Protein AF-A0A8B9A671-F1 (afdb_monomer_lite)

Foldseek 3Di:
DPDPVVVVVVVPPDPPPPPPPVPVDPDDFPWDQDPVRDTDGPDDDDDDDDPVVVVVVVVVVVVVVCVPCHPVNVLVVLVVVLVVLVDVLVDDPVVVLVVVLVVLVVVLVVLVVVLVVDDDPVNVVSVVVNVVSVVVNVVSVVVSVVVVVVSVVSVVVSVVSVVVSVVVVVVVVVVVVVVVVVVVVVVVVVVVVVVVVVVVVVVCVPPPVVVVVVVVVVVVVVVVVVCVVVVVVVVVVVVVVVVVVVVVVVVVVVVVVVVVVVVVVVVVVLLVQLQQWDWDWDQDAQIKIFIGGPDPPHDDLVPDAWWWWFADPPDRDTHTDPDDGGMDHDNDGGDTDTPRHPPDDDDDD

pLDDT: mean 75.26, std 18.98, range [24.91, 98.0]

InterPro domains:
  IPR032009 Stomatal closure-related actin-binding protein, coiled-coil domain [PF16712] (99-263)
  IPR032012 Stomatal closure-related actin-binding protein, actin-binding domain [PF16711] (51-93)
  IPR032015 Stomatal closure-related actin-binding protein, Ig domain [PF16709] (277-324)
  IPR039640 Stomatal closure-related actin-binding protein [PTHR31172] (2-323)

Radius of gyration: 73.91 Å; chains: 1; bounding box: 153×54×189 Å

Sequence (349 aa):
MTLDYREKMRNEAVRFVTYNVNFASRKFSNYKIRADSIIVEPNKGPEAPSLKEIVAKETTELLERQQRLSVRDLAKKFEKGLNTATKLSNEAKWREVTDRHVLLKKLKVVLESLKGRMVGQNKDEFEEAISMVETLAVQLAQREGELLQEKSEVKKLAIFLKKASEDAKKVVEEERACARVKIESARAAAQRVVQAFHEHEMKTRSTEKQKDFEQLMREVQEARRIKMLHQPSRVMHMEHELQALRIQYAEKSMSSVQLRKELARNKRLEENMNQLYELEGLESLGSSLHIIPREDTAPDISTCAIQWYRIQSEGNKKELIPGIYLTFVPFSLLYVNSSSCKTNRNLTI

Secondary structure (DSSP, 8-state):
--SSHHHHHHHSS----------S-SS---PEEPTT--EE---PPSPPPPHHHHHHHHHHHHHHHHHSS-HHHHHHHHHHHHHHHHHHHHSTHHHHHHHHHHHHHHHHHHHHHHHTT--THHHHHHHHHHHHHHHHHHHHHHHHHHHHHHHHHHHHHHHHHHHHHHHHHHHHHHHHHHHHHHHHHHHHHHHHHHHHHHHHHHHHHSTHHHHHHHHHHHHHHHHHHHHHHHHHHHHHHHHHHHHHHHHHHHHHHHHHHHHHHHHHHHHHHHHHHTTSEEEES--STT--EEEEESSTTSPPGGGS----EEEETTEEEEEE-TT--SEE--SS------TT---------

Structure (mmCIF, N/CA/C/O backbone):
data_AF-A0A8B9A671-F1
#
_entry.id   AF-A0A8B9A671-F1
#
loop_
_atom_site.group_PDB
_atom_site.id
_atom_site.type_symbol
_atom_site.label_atom_id
_atom_site.label_alt_id
_atom_site.label_comp_id
_atom_site.label_asym_id
_atom_site.label_entity_id
_atom_site.label_seq_id
_atom_site.pdbx_PDB_ins_code
_atom_site.Cartn_x
_atom_site.Cartn_y
_atom_site.Cartn_z
_atom_site.occupancy
_atom_site.B_iso_or_equiv
_atom_site.auth_seq_id
_atom_site.auth_comp_id
_atom_site.auth_asym_id
_atom_site.auth_atom_id
_atom_site.pdbx_PDB_model_num
ATOM 1 N N . MET A 1 1 ? 48.051 6.200 1.594 1.00 45.28 1 MET A N 1
ATOM 2 C CA . MET A 1 1 ? 46.644 5.978 2.003 1.00 45.28 1 MET A CA 1
ATOM 3 C C . MET A 1 1 ? 45.794 5.796 0.750 1.00 45.28 1 MET A C 1
ATOM 5 O O . MET A 1 1 ? 45.108 6.712 0.330 1.00 45.28 1 MET A O 1
ATOM 9 N N . THR A 1 2 ? 45.917 4.651 0.081 1.00 48.22 2 THR A N 1
ATOM 10 C CA . THR A 1 2 ? 45.380 4.436 -1.282 1.00 48.22 2 THR A CA 1
ATOM 11 C C . THR A 1 2 ? 44.964 2.977 -1.492 1.00 48.22 2 THR A C 1
ATOM 13 O O . THR A 1 2 ? 45.137 2.416 -2.567 1.00 48.22 2 THR A O 1
ATOM 16 N N . LEU A 1 3 ? 44.421 2.343 -0.449 1.00 47.00 3 LEU A N 1
ATOM 17 C CA . LEU A 1 3 ? 43.884 0.977 -0.529 1.00 47.00 3 LEU A CA 1
ATOM 18 C C . LEU A 1 3 ? 42.428 0.848 -0.052 1.00 47.00 3 LEU A C 1
ATOM 20 O O . LEU A 1 3 ? 41.800 -0.155 -0.354 1.00 47.00 3 LEU A O 1
ATOM 24 N N . ASP A 1 4 ? 41.848 1.882 0.563 1.00 48.41 4 ASP A N 1
ATOM 25 C CA . ASP A 1 4 ? 40.519 1.783 1.192 1.00 48.41 4 ASP A CA 1
ATOM 26 C C . ASP A 1 4 ? 39.345 2.164 0.255 1.00 48.41 4 ASP A C 1
ATOM 28 O O . ASP A 1 4 ? 38.185 1.836 0.487 1.00 48.41 4 ASP A O 1
ATOM 32 N N . TYR A 1 5 ? 39.620 2.815 -0.884 1.00 47.69 5 TYR A N 1
ATOM 33 C CA . TYR A 1 5 ? 38.554 3.231 -1.814 1.00 47.69 5 TYR A CA 1
ATOM 34 C C . TYR A 1 5 ? 38.119 2.116 -2.783 1.00 47.69 5 TYR A C 1
ATOM 36 O O . TYR A 1 5 ? 37.002 2.121 -3.302 1.00 47.69 5 TYR A O 1
ATOM 44 N N . ARG A 1 6 ? 38.991 1.127 -3.027 1.00 44.38 6 ARG A N 1
ATOM 45 C CA . ARG A 1 6 ? 38.709 0.007 -3.941 1.00 44.38 6 ARG A CA 1
ATOM 46 C C . ARG A 1 6 ? 37.839 -1.072 -3.284 1.00 44.38 6 ARG A C 1
ATOM 48 O O . ARG A 1 6 ? 37.101 -1.750 -3.993 1.00 44.38 6 ARG A O 1
ATOM 55 N N . GLU A 1 7 ? 37.888 -1.206 -1.960 1.00 47.16 7 GLU A N 1
ATOM 56 C CA . GLU A 1 7 ? 37.069 -2.172 -1.216 1.00 47.16 7 GLU A CA 1
ATOM 57 C C . GLU A 1 7 ? 35.634 -1.680 -0.994 1.00 47.16 7 GLU A C 1
ATOM 59 O O . GLU A 1 7 ? 34.692 -2.460 -1.138 1.00 47.16 7 GLU A O 1
ATOM 64 N N . LYS A 1 8 ? 35.434 -0.371 -0.790 1.00 46.59 8 LYS A N 1
ATOM 65 C CA . LYS A 1 8 ? 34.087 0.215 -0.677 1.00 46.59 8 LYS A CA 1
ATOM 66 C C . LYS A 1 8 ? 33.271 0.088 -1.969 1.00 46.59 8 LYS A C 1
ATOM 68 O O . LYS A 1 8 ? 32.119 -0.329 -1.927 1.00 46.59 8 LYS A O 1
ATOM 73 N N . MET A 1 9 ? 33.898 0.306 -3.128 1.00 45.59 9 MET A N 1
ATOM 74 C CA . MET A 1 9 ? 33.237 0.173 -4.439 1.00 45.59 9 MET A CA 1
ATOM 75 C C . MET A 1 9 ? 32.988 -1.283 -4.867 1.00 45.59 9 MET A C 1
ATOM 77 O O . MET A 1 9 ? 32.219 -1.523 -5.796 1.00 45.59 9 MET A O 1
ATOM 81 N N . ARG A 1 10 ? 33.614 -2.267 -4.204 1.00 43.03 10 ARG A N 1
ATOM 82 C CA . ARG A 1 10 ? 33.384 -3.694 -4.480 1.00 43.03 10 ARG A CA 1
ATOM 83 C C . ARG A 1 10 ? 32.200 -4.261 -3.681 1.00 43.03 10 ARG A C 1
ATOM 85 O O . ARG A 1 10 ? 31.602 -5.230 -4.132 1.00 43.03 10 ARG A O 1
ATOM 92 N N . ASN A 1 11 ? 31.821 -3.627 -2.567 1.00 42.69 11 ASN A N 1
ATOM 93 C CA . ASN A 1 11 ? 30.696 -4.058 -1.724 1.00 42.69 11 ASN A CA 1
ATOM 94 C C . ASN A 1 11 ? 29.376 -3.315 -2.002 1.00 42.69 11 ASN A C 1
ATOM 96 O O . ASN A 1 11 ? 28.317 -3.790 -1.600 1.00 42.69 11 ASN A O 1
ATOM 100 N N . GLU A 1 12 ? 29.417 -2.180 -2.706 1.00 43.34 12 GLU A N 1
ATOM 101 C CA . GLU A 1 12 ? 28.219 -1.412 -3.097 1.00 43.34 12 GLU A CA 1
ATOM 102 C C . GLU A 1 12 ? 27.728 -1.710 -4.523 1.00 43.34 12 GLU A C 1
ATOM 104 O O . GLU A 1 12 ? 26.631 -1.305 -4.911 1.00 43.34 12 GLU A O 1
ATOM 109 N N . ALA A 1 13 ? 28.494 -2.486 -5.293 1.00 47.25 13 ALA A N 1
ATOM 110 C CA . ALA A 1 13 ? 28.082 -2.976 -6.596 1.00 47.25 13 ALA A CA 1
ATOM 111 C C . ALA A 1 13 ? 27.512 -4.394 -6.468 1.00 47.25 13 ALA A C 1
ATOM 113 O O . ALA A 1 13 ? 28.200 -5.343 -6.105 1.00 47.25 13 ALA A O 1
ATOM 114 N N . VAL A 1 14 ? 26.253 -4.526 -6.876 1.00 45.44 14 VAL A N 1
ATOM 115 C CA . VAL A 1 14 ? 25.524 -5.780 -7.076 1.00 45.44 14 VAL A CA 1
ATOM 116 C C . VAL A 1 14 ? 24.980 -6.432 -5.798 1.00 45.44 14 VAL A C 1
ATOM 118 O O . VAL A 1 14 ? 25.274 -7.576 -5.457 1.00 45.44 14 VAL A O 1
ATOM 121 N N . ARG A 1 15 ? 23.972 -5.781 -5.196 1.00 36.75 15 ARG A N 1
ATOM 122 C CA . ARG A 1 15 ? 22.784 -6.563 -4.817 1.00 36.75 15 ARG A CA 1
ATOM 123 C C . ARG A 1 15 ? 22.279 -7.207 -6.104 1.00 36.75 15 ARG A C 1
ATOM 125 O O . ARG A 1 15 ? 21.560 -6.574 -6.875 1.00 36.75 15 ARG A O 1
ATOM 132 N N . PHE A 1 16 ? 22.691 -8.448 -6.354 1.00 41.09 16 PHE A N 1
ATOM 133 C CA . PHE A 1 16 ? 21.989 -9.325 -7.274 1.00 41.09 16 PHE A CA 1
ATOM 134 C C . PHE A 1 16 ? 20.589 -9.466 -6.688 1.00 41.09 16 PHE A C 1
ATOM 136 O O . PHE A 1 16 ? 20.340 -10.282 -5.804 1.00 41.09 16 PHE A O 1
ATOM 143 N N . VAL A 1 17 ? 19.682 -8.598 -7.132 1.00 33.59 17 VAL A N 1
ATOM 144 C CA . VAL A 1 17 ? 18.258 -8.858 -7.042 1.00 33.59 17 VAL A CA 1
ATOM 145 C C . VAL A 1 17 ? 18.085 -10.083 -7.916 1.00 33.59 17 VAL A C 1
ATOM 147 O O . VAL A 1 17 ? 18.026 -9.986 -9.141 1.00 33.59 17 VAL A O 1
ATOM 150 N N . THR A 1 18 ? 18.110 -11.255 -7.290 1.00 39.34 18 THR A N 1
ATOM 151 C CA . THR A 1 18 ? 17.618 -12.478 -7.893 1.00 39.34 18 THR A CA 1
ATOM 152 C C . THR A 1 18 ? 16.134 -12.244 -8.120 1.00 39.34 18 THR A C 1
ATOM 154 O O . THR A 1 18 ? 15.278 -12.580 -7.308 1.00 39.34 18 THR A O 1
AT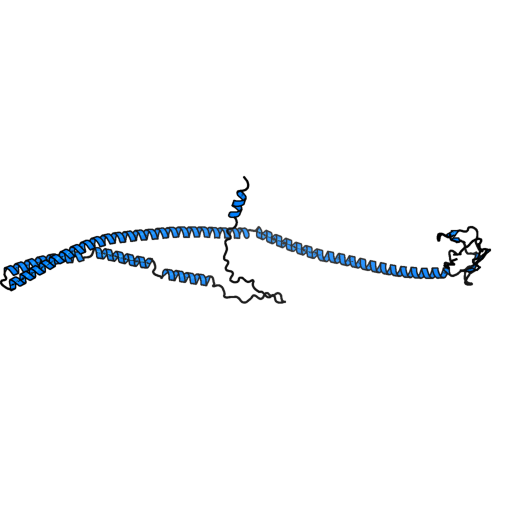OM 157 N N . TYR A 1 19 ? 15.819 -11.586 -9.236 1.00 43.94 19 TYR A N 1
ATOM 158 C CA . TYR A 1 19 ? 14.522 -11.711 -9.852 1.00 43.94 19 TYR A CA 1
ATOM 159 C C . TYR A 1 19 ? 14.361 -13.210 -10.074 1.00 43.94 19 TYR A C 1
ATOM 161 O O . TYR A 1 19 ? 14.956 -13.787 -10.983 1.00 43.94 19 TYR A O 1
ATOM 169 N N . ASN A 1 20 ? 13.601 -13.860 -9.196 1.00 40.22 20 ASN A N 1
ATOM 170 C CA . ASN A 1 20 ? 13.029 -15.162 -9.475 1.00 40.22 20 ASN A CA 1
ATOM 171 C C . ASN A 1 20 ? 12.003 -14.923 -10.588 1.00 40.22 20 ASN A C 1
ATOM 173 O O . ASN A 1 20 ? 10.799 -14.849 -10.358 1.00 40.22 20 ASN A O 1
ATOM 177 N N . VAL A 1 21 ? 12.500 -14.697 -11.807 1.00 45.72 21 VAL A N 1
ATOM 178 C CA . VAL A 1 21 ? 11.684 -14.725 -13.007 1.00 45.72 21 VAL A CA 1
ATOM 179 C C . VAL A 1 21 ? 11.330 -16.189 -13.162 1.00 45.72 21 VAL A C 1
ATOM 181 O O . VAL A 1 21 ? 12.151 -17.012 -13.570 1.00 45.72 21 VAL A O 1
ATOM 184 N N . ASN A 1 22 ? 10.125 -16.540 -12.730 1.00 47.06 22 ASN A N 1
ATOM 185 C CA . ASN A 1 22 ? 9.597 -17.869 -12.943 1.00 47.06 22 ASN A CA 1
ATOM 186 C C . ASN A 1 22 ? 9.249 -17.979 -14.432 1.00 47.06 22 ASN A C 1
ATOM 188 O O . ASN A 1 22 ? 8.114 -17.746 -14.841 1.00 47.06 22 ASN A O 1
ATOM 192 N N . PHE A 1 23 ? 10.253 -18.243 -15.269 1.00 47.22 23 PHE A N 1
ATOM 193 C CA . PHE A 1 23 ? 10.012 -18.619 -16.652 1.00 47.22 23 PHE A CA 1
ATOM 194 C C . PHE A 1 23 ? 9.188 -19.906 -16.622 1.00 47.22 23 PHE A C 1
ATOM 196 O O . PHE A 1 23 ? 9.647 -20.920 -16.095 1.00 47.22 23 PHE A O 1
ATOM 203 N N . ALA A 1 24 ? 7.985 -19.875 -17.199 1.00 57.47 24 ALA A N 1
ATOM 204 C CA . ALA A 1 24 ? 7.106 -21.044 -17.285 1.00 57.47 24 ALA A CA 1
ATOM 205 C C . ALA A 1 24 ? 7.778 -22.250 -17.982 1.00 57.47 24 ALA A C 1
ATOM 207 O O . ALA A 1 24 ? 7.327 -23.383 -17.849 1.00 57.47 24 ALA A O 1
ATOM 208 N N . SER A 1 25 ? 8.889 -22.022 -18.692 1.00 51.62 25 SER A N 1
ATOM 209 C CA . SER A 1 25 ? 9.747 -23.050 -19.268 1.00 51.62 25 SER A CA 1
ATOM 210 C C . SER A 1 25 ? 11.222 -22.658 -19.135 1.00 51.62 25 SER A C 1
ATOM 212 O O . SER A 1 25 ? 11.623 -21.581 -19.567 1.00 51.62 25 SER A O 1
ATOM 214 N N . ARG A 1 26 ? 12.055 -23.561 -18.597 1.00 55.31 26 ARG A N 1
ATOM 215 C CA . ARG A 1 26 ? 13.533 -23.453 -18.612 1.00 55.31 26 ARG A CA 1
ATOM 216 C C . ARG A 1 26 ? 14.159 -23.930 -19.933 1.00 55.31 26 ARG A C 1
ATOM 218 O O . ARG A 1 26 ? 15.358 -24.187 -1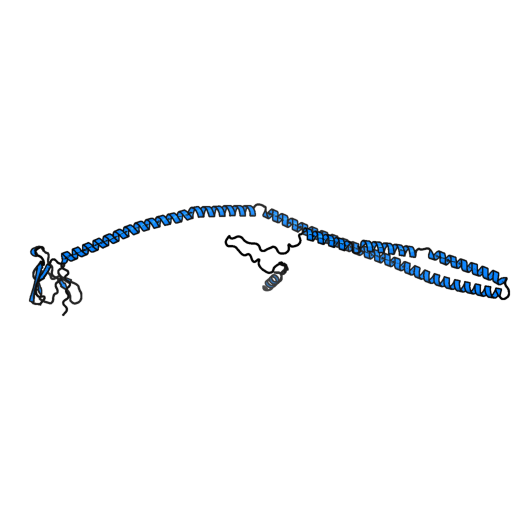9.986 1.00 55.31 26 ARG A O 1
ATOM 225 N N . LYS A 1 27 ? 13.358 -24.121 -20.984 1.00 59.88 27 LYS A N 1
ATOM 226 C CA . LYS A 1 27 ? 13.807 -24.620 -22.289 1.00 59.88 27 LYS A CA 1
ATOM 227 C C . LYS A 1 27 ? 13.482 -23.596 -23.370 1.00 59.88 27 LYS A C 1
ATOM 229 O O . LYS A 1 27 ? 12.368 -23.073 -23.393 1.00 59.88 27 LYS A O 1
ATOM 234 N N . PHE A 1 28 ? 14.442 -23.344 -24.259 1.00 52.06 28 PHE A N 1
ATOM 235 C CA . PHE A 1 28 ? 14.222 -22.564 -25.476 1.00 52.06 28 PHE A CA 1
ATOM 236 C C . PHE A 1 28 ? 13.119 -23.207 -26.326 1.00 52.06 28 PHE A C 1
ATOM 238 O O . PHE A 1 28 ? 13.026 -24.434 -26.406 1.00 52.06 28 PHE A O 1
ATOM 245 N N . SER A 1 29 ? 12.273 -22.379 -26.940 1.00 58.72 29 SER A N 1
ATOM 246 C CA . SER A 1 29 ? 11.208 -22.836 -27.831 1.00 58.72 29 SER A CA 1
ATOM 247 C C . SER A 1 29 ? 11.813 -23.588 -29.016 1.00 58.72 29 SER A C 1
ATOM 249 O O . SER A 1 29 ? 12.586 -23.018 -29.783 1.00 58.72 29 SER A O 1
ATOM 251 N N . ASN A 1 30 ? 11.454 -24.862 -29.180 1.00 54.66 30 ASN A N 1
ATOM 252 C CA . ASN A 1 30 ? 11.870 -25.664 -30.329 1.00 54.66 30 ASN A CA 1
ATOM 253 C C . ASN A 1 30 ? 11.062 -25.235 -31.562 1.00 54.66 30 ASN A C 1
ATOM 255 O O . ASN A 1 30 ? 10.052 -25.859 -31.886 1.00 54.66 30 ASN A O 1
ATOM 259 N N . TYR A 1 31 ? 11.472 -24.167 -32.243 1.00 56.94 31 TYR A N 1
ATOM 260 C CA . TYR A 1 31 ? 10.932 -23.854 -33.563 1.00 56.94 31 TYR A CA 1
ATOM 261 C C . TYR A 1 31 ? 11.601 -24.759 -34.606 1.00 56.94 31 TYR A C 1
ATOM 263 O O . TYR A 1 31 ? 12.823 -24.900 -34.640 1.00 56.94 31 TYR A O 1
ATOM 271 N N . LYS A 1 32 ? 10.799 -25.401 -35.462 1.00 56.66 32 LYS A N 1
ATOM 272 C CA . LYS A 1 32 ? 11.296 -26.059 -36.678 1.00 56.66 32 LYS A CA 1
ATOM 273 C C . LYS A 1 32 ? 11.043 -25.118 -37.849 1.00 56.66 32 LYS A C 1
ATOM 275 O O . LYS A 1 32 ? 9.893 -24.795 -38.132 1.00 56.66 32 LYS A O 1
ATOM 280 N N . ILE A 1 33 ? 12.111 -24.682 -38.511 1.00 57.72 33 ILE A N 1
ATOM 281 C CA . ILE A 1 33 ? 12.027 -23.891 -39.742 1.00 57.72 33 ILE A CA 1
ATOM 282 C C . ILE A 1 33 ? 11.789 -24.871 -40.894 1.00 57.72 33 ILE A C 1
ATOM 284 O O . ILE A 1 33 ? 12.590 -25.783 -41.109 1.00 57.72 33 ILE A O 1
ATOM 288 N N . ARG A 1 34 ? 10.665 -24.726 -41.601 1.00 61.59 34 ARG A N 1
ATOM 289 C CA . ARG A 1 34 ? 10.373 -25.480 -42.829 1.00 61.59 34 ARG A CA 1
ATOM 290 C C . ARG A 1 34 ? 11.077 -24.805 -44.021 1.00 61.59 34 ARG A C 1
ATOM 292 O O . ARG A 1 34 ? 11.439 -23.635 -43.951 1.00 61.59 34 ARG A O 1
ATOM 299 N N . ALA A 1 35 ? 11.308 -25.557 -45.102 1.00 64.69 35 ALA A N 1
ATOM 300 C CA . ALA A 1 35 ? 12.060 -25.141 -46.297 1.00 64.69 35 ALA A CA 1
ATOM 301 C C . ALA A 1 35 ? 11.529 -23.879 -47.021 1.00 64.69 35 ALA A C 1
ATOM 303 O O . ALA A 1 35 ? 12.210 -23.345 -47.888 1.00 64.69 35 ALA A O 1
ATOM 304 N N . ASP A 1 36 ? 10.346 -23.386 -46.657 1.00 63.59 36 ASP A N 1
ATOM 305 C CA . ASP A 1 36 ? 9.720 -22.145 -47.123 1.00 63.59 36 ASP A CA 1
ATOM 306 C C . ASP A 1 36 ? 9.972 -20.938 -46.196 1.00 63.59 36 ASP A C 1
ATOM 308 O O . ASP A 1 36 ? 9.433 -19.859 -46.424 1.00 63.59 36 ASP A O 1
ATOM 312 N N . SER A 1 37 ? 10.844 -21.064 -45.190 1.00 60.34 37 SER A N 1
ATOM 313 C CA . SER A 1 37 ? 11.179 -19.989 -44.234 1.00 60.34 37 SER A CA 1
ATOM 314 C C . SER A 1 37 ? 10.015 -19.558 -43.330 1.00 60.34 37 SER A C 1
ATOM 316 O O . SER A 1 37 ? 10.078 -18.492 -42.718 1.00 60.34 37 SER A O 1
ATOM 318 N N . ILE A 1 38 ? 8.956 -20.366 -43.210 1.00 57.56 38 ILE A N 1
ATOM 319 C CA . ILE A 1 38 ? 7.828 -20.077 -42.318 1.00 57.56 38 ILE A CA 1
ATOM 320 C C . ILE A 1 38 ? 8.110 -20.684 -40.936 1.00 57.56 38 ILE A C 1
ATOM 322 O O . ILE A 1 38 ? 8.370 -21.884 -40.796 1.00 57.56 38 ILE A O 1
ATOM 326 N N . ILE A 1 39 ? 8.075 -19.842 -39.899 1.00 55.00 39 ILE A N 1
ATOM 327 C CA . ILE A 1 39 ? 8.223 -20.243 -38.494 1.00 55.00 39 ILE A CA 1
ATOM 328 C C . ILE A 1 39 ? 6.889 -20.838 -38.030 1.00 55.00 39 ILE A C 1
ATOM 330 O O . ILE A 1 39 ? 5.887 -20.132 -37.955 1.00 55.00 39 ILE A O 1
ATOM 334 N N . VAL A 1 40 ? 6.867 -22.132 -37.707 1.00 57.78 40 VAL A N 1
ATOM 335 C CA . VAL A 1 40 ? 5.701 -22.770 -37.076 1.00 57.78 40 VAL A CA 1
ATOM 336 C C . VAL A 1 40 ? 5.836 -22.624 -35.561 1.00 57.78 40 VAL A C 1
ATOM 338 O O . VAL A 1 40 ? 6.703 -23.253 -34.949 1.00 57.78 40 VAL A O 1
ATOM 341 N N . GLU A 1 41 ? 4.996 -21.781 -34.957 1.00 55.62 41 GLU A N 1
ATOM 342 C CA . GLU A 1 41 ? 4.894 -21.667 -33.500 1.00 55.62 41 GLU A CA 1
ATOM 343 C C . GLU A 1 41 ? 4.369 -22.983 -32.893 1.00 55.62 41 GLU A C 1
ATOM 345 O O . GLU A 1 41 ? 3.382 -23.541 -33.384 1.00 55.62 41 GLU A O 1
ATOM 350 N N . PRO A 1 42 ? 4.998 -23.514 -31.829 1.00 50.75 42 PRO A N 1
ATOM 351 C CA . PRO A 1 42 ? 4.469 -24.672 -31.131 1.00 50.75 42 PRO A CA 1
ATOM 352 C C . PRO A 1 42 ? 3.225 -24.276 -30.326 1.00 50.75 42 PRO A C 1
ATOM 354 O O . PRO A 1 42 ? 3.170 -23.218 -29.703 1.00 50.75 42 PRO A O 1
ATOM 357 N N . ASN A 1 43 ? 2.241 -25.172 -30.355 1.00 52.31 43 ASN A N 1
ATOM 358 C CA . ASN A 1 43 ? 0.933 -25.082 -29.711 1.00 52.31 43 ASN A CA 1
ATOM 359 C C . ASN A 1 43 ? 0.992 -24.445 -28.304 1.00 52.31 43 ASN A C 1
ATOM 361 O O . ASN A 1 43 ? 1.766 -24.891 -27.451 1.00 52.31 43 ASN A O 1
ATOM 365 N N . LYS A 1 44 ? 0.177 -23.404 -28.081 1.00 46.59 44 LYS A N 1
ATOM 366 C CA . LYS A 1 44 ? 0.115 -22.634 -26.829 1.00 46.59 44 LYS A CA 1
ATOM 367 C C . LYS A 1 44 ? -0.180 -23.569 -25.649 1.00 46.59 44 LYS A C 1
ATOM 369 O O . LYS A 1 44 ? -1.202 -24.248 -25.626 1.00 46.59 44 LYS A O 1
ATOM 374 N N . GLY A 1 45 ? 0.715 -23.584 -24.658 1.00 54.91 45 GLY A N 1
ATOM 375 C CA . GLY A 1 45 ? 0.408 -24.111 -23.325 1.00 54.91 45 GLY A CA 1
ATOM 376 C C . GLY A 1 45 ? -0.727 -23.317 -22.659 1.00 54.91 45 GLY A C 1
ATOM 377 O O . GLY A 1 45 ? -1.151 -22.299 -23.210 1.00 54.91 45 GLY A O 1
ATOM 378 N N . PRO A 1 46 ? -1.232 -23.765 -21.492 1.00 54.34 46 PRO A N 1
ATOM 379 C CA . PRO A 1 46 ? -2.414 -23.176 -20.873 1.00 54.34 46 PRO A CA 1
ATOM 380 C C . PRO A 1 46 ? -2.210 -21.674 -20.665 1.00 54.34 46 PRO A C 1
ATOM 382 O O . PRO A 1 46 ? -1.220 -21.240 -20.072 1.00 54.34 46 PRO A O 1
ATOM 385 N N . GLU A 1 47 ? -3.135 -20.902 -21.228 1.00 63.31 47 GLU A N 1
ATOM 386 C CA . GLU A 1 47 ? -3.134 -19.446 -21.232 1.00 63.31 47 GLU A CA 1
ATOM 387 C C . GLU A 1 47 ? -3.114 -18.949 -19.782 1.00 63.31 47 GLU A C 1
ATOM 389 O O . GLU A 1 47 ? -3.924 -19.367 -18.952 1.00 63.31 47 GLU A O 1
ATOM 394 N N . ALA A 1 48 ? -2.127 -18.114 -19.448 1.00 61.84 48 ALA A N 1
ATOM 395 C CA . ALA A 1 48 ? -2.069 -17.494 -18.132 1.00 61.84 48 ALA A CA 1
ATOM 396 C C . ALA A 1 48 ? -3.387 -16.730 -17.885 1.00 61.84 48 ALA A C 1
ATOM 398 O O . ALA A 1 48 ? -3.882 -16.094 -18.821 1.00 61.84 48 ALA A O 1
ATOM 399 N N . PRO A 1 49 ? -3.958 -16.776 -16.663 1.00 69.62 49 PRO A N 1
ATOM 400 C CA . PRO A 1 49 ? -5.247 -16.153 -16.383 1.00 69.62 49 PRO A CA 1
ATOM 401 C C . PRO A 1 49 ? -5.238 -14.684 -16.798 1.00 69.62 49 PRO A C 1
ATOM 403 O O . PRO A 1 49 ? -4.273 -13.959 -16.533 1.00 69.62 49 PRO A O 1
ATOM 406 N N . SER A 1 50 ? -6.312 -14.237 -17.444 1.00 82.31 50 SER A N 1
ATOM 407 C CA . SER A 1 50 ? -6.390 -12.855 -17.917 1.00 82.31 50 SER A CA 1
ATOM 408 C C . SER A 1 50 ? -6.371 -11.874 -16.738 1.00 82.31 50 SER A C 1
ATOM 410 O O . SER A 1 50 ? -6.861 -12.180 -15.649 1.00 82.31 50 SER A O 1
ATOM 412 N N . LEU A 1 51 ? -5.867 -10.651 -16.947 1.00 81.38 51 LEU A N 1
ATOM 413 C CA . LEU A 1 51 ? -5.844 -9.614 -15.902 1.00 81.38 51 LEU A CA 1
ATOM 414 C C . LEU A 1 51 ? -7.241 -9.385 -15.290 1.00 81.38 51 LEU A C 1
ATOM 416 O O . LEU A 1 51 ? -7.369 -9.158 -14.092 1.00 81.38 51 LEU A O 1
ATOM 420 N N . LYS A 1 52 ? -8.299 -9.506 -16.106 1.00 86.75 52 LYS A N 1
ATOM 421 C CA . LYS A 1 52 ? -9.694 -9.414 -15.656 1.00 86.75 52 LYS A CA 1
ATOM 422 C C . LYS A 1 52 ? -10.079 -10.546 -14.705 1.00 86.75 52 LYS A C 1
ATOM 424 O O . LYS A 1 52 ? -10.758 -10.284 -13.720 1.00 86.75 52 LYS A O 1
ATOM 429 N N . GLU A 1 53 ? -9.644 -11.776 -14.969 1.00 85.88 53 GLU A N 1
ATOM 430 C CA . GLU A 1 53 ? -9.888 -12.912 -14.073 1.00 85.88 53 GLU A CA 1
ATOM 431 C C . GLU A 1 53 ? -9.103 -12.801 -12.770 1.00 85.88 53 GLU A C 1
ATOM 433 O O . GLU A 1 53 ? -9.641 -13.140 -11.720 1.00 85.88 53 GLU A O 1
ATOM 438 N N . ILE A 1 54 ? -7.859 -12.315 -12.816 1.00 86.69 54 ILE A N 1
ATOM 439 C CA . ILE A 1 54 ? -7.050 -12.089 -11.610 1.00 86.69 54 ILE A CA 1
ATOM 440 C C . ILE A 1 54 ? -7.728 -11.040 -10.725 1.00 86.69 54 ILE A C 1
ATOM 442 O O . ILE A 1 54 ? -7.967 -11.296 -9.547 1.00 86.69 54 ILE A O 1
ATOM 446 N N . VAL A 1 55 ? -8.125 -9.905 -11.312 1.00 90.06 55 VAL A N 1
ATOM 447 C CA . VAL A 1 55 ? -8.842 -8.838 -10.600 1.00 90.06 55 VAL A CA 1
ATOM 448 C C . VAL A 1 55 ? -10.169 -9.351 -10.045 1.00 90.06 55 VAL A C 1
ATOM 450 O O . VAL A 1 55 ? -10.483 -9.092 -8.887 1.00 90.06 55 VAL A O 1
ATOM 453 N N . ALA A 1 56 ? -10.945 -10.110 -10.823 1.00 89.62 56 ALA A N 1
ATOM 454 C CA . ALA A 1 56 ? -12.209 -10.675 -10.354 1.00 89.62 56 ALA A CA 1
ATOM 455 C C . ALA A 1 56 ? -12.004 -11.629 -9.166 1.00 89.62 56 ALA A C 1
ATOM 457 O O . ALA A 1 56 ? -12.695 -11.490 -8.157 1.00 89.62 56 ALA A O 1
ATOM 458 N N . LYS A 1 57 ? -11.019 -12.534 -9.246 1.00 88.88 57 LYS A N 1
ATOM 459 C CA . LYS A 1 57 ? -10.673 -13.462 -8.158 1.00 88.88 57 LYS A CA 1
ATOM 460 C C . LYS A 1 57 ? -10.230 -12.722 -6.895 1.00 88.88 57 LYS A C 1
ATOM 462 O O . LYS A 1 57 ? -10.797 -12.968 -5.831 1.00 88.88 57 LYS A O 1
ATOM 467 N N . GLU A 1 58 ? -9.313 -11.760 -7.000 1.00 87.75 58 GLU A N 1
ATOM 468 C CA . GLU A 1 58 ? -8.898 -10.940 -5.851 1.00 87.75 58 GLU A CA 1
ATOM 469 C C . GLU A 1 58 ? -10.067 -10.160 -5.244 1.00 87.75 58 GLU A C 1
ATOM 471 O O . GLU A 1 58 ? -10.204 -10.094 -4.023 1.00 87.75 58 GLU A O 1
ATOM 476 N N . THR A 1 59 ? -10.951 -9.604 -6.077 1.00 89.19 59 THR A N 1
ATOM 477 C CA . THR A 1 59 ? -12.118 -8.853 -5.595 1.00 89.19 59 THR A CA 1
ATOM 478 C C . THR A 1 59 ? -13.056 -9.757 -4.796 1.00 89.19 59 THR A C 1
ATOM 480 O O . THR A 1 59 ? -13.522 -9.366 -3.724 1.00 89.19 59 THR A O 1
ATOM 483 N N . THR A 1 60 ? -13.296 -10.984 -5.269 1.00 88.81 60 THR A N 1
ATOM 484 C CA . THR A 1 60 ? -14.104 -11.965 -4.534 1.00 88.81 60 THR A CA 1
ATOM 485 C C . THR A 1 60 ? -13.441 -12.409 -3.230 1.00 88.81 60 THR A C 1
ATOM 487 O O . THR A 1 60 ? -14.113 -12.461 -2.202 1.00 88.81 60 THR A O 1
ATOM 490 N N . GLU A 1 61 ? -12.124 -12.631 -3.222 1.00 86.25 61 GLU A N 1
ATOM 491 C CA . GLU A 1 61 ? -11.388 -12.986 -2.004 1.00 86.25 61 GLU A CA 1
ATOM 492 C C . GLU A 1 61 ? -11.387 -11.860 -0.959 1.00 86.25 61 GLU A C 1
ATOM 494 O O . GLU A 1 61 ? -11.474 -12.119 0.244 1.00 86.25 61 GLU A O 1
ATOM 499 N N . LEU A 1 62 ? -11.280 -10.599 -1.389 1.00 83.69 62 LEU A N 1
ATOM 500 C CA . LEU A 1 62 ? -11.370 -9.439 -0.499 1.00 83.69 62 LEU A CA 1
ATOM 501 C C . LEU A 1 62 ? -12.770 -9.312 0.114 1.00 83.69 62 LEU A C 1
ATOM 503 O O . LEU A 1 62 ? -12.893 -9.015 1.305 1.00 83.69 62 LEU A O 1
ATOM 507 N N . LEU A 1 63 ? -13.815 -9.587 -0.671 1.00 81.19 63 LEU A N 1
ATOM 508 C CA . LEU A 1 63 ? -15.199 -9.567 -0.205 1.00 81.19 63 LEU A CA 1
ATOM 509 C C . LEU A 1 63 ? -15.483 -10.702 0.797 1.00 81.19 63 LEU A C 1
ATOM 511 O O . LEU A 1 63 ? -16.116 -10.476 1.828 1.00 81.19 63 LEU A O 1
ATOM 515 N N . GLU A 1 64 ? -14.960 -11.905 0.546 1.00 79.31 64 GLU A N 1
ATOM 516 C CA . GLU A 1 64 ? -15.088 -13.044 1.465 1.00 79.31 64 GLU A CA 1
ATOM 517 C C . GLU A 1 64 ? -14.330 -12.788 2.782 1.00 79.31 64 GLU A C 1
ATOM 519 O O . GLU A 1 64 ? -14.857 -13.034 3.873 1.00 79.31 64 GLU A O 1
ATOM 524 N N . ARG A 1 65 ? -13.125 -12.199 2.712 1.00 72.06 65 ARG A N 1
ATOM 525 C CA . ARG A 1 65 ? -12.375 -11.746 3.901 1.00 72.06 65 ARG A CA 1
ATOM 526 C C . ARG A 1 65 ? -13.135 -10.686 4.700 1.00 72.06 65 ARG A C 1
ATOM 528 O O . ARG A 1 65 ? -13.050 -10.685 5.924 1.00 72.06 65 ARG A O 1
ATOM 535 N N . GLN A 1 66 ? -13.901 -9.817 4.042 1.00 69.12 66 GLN A N 1
ATOM 536 C CA . GLN A 1 66 ? -14.761 -8.840 4.714 1.00 69.12 66 GLN A CA 1
ATOM 537 C C . GLN A 1 66 ? -15.949 -9.498 5.449 1.00 69.12 66 GLN A C 1
ATOM 539 O O . GLN A 1 66 ? -16.405 -8.960 6.462 1.00 69.12 66 GLN A O 1
ATOM 544 N N . GLN A 1 67 ? -16.444 -10.645 4.965 1.00 61.81 67 GLN A N 1
ATOM 545 C CA . GLN A 1 67 ? -17.603 -11.365 5.515 1.00 61.81 67 GLN A CA 1
ATOM 546 C C . GLN A 1 67 ? -17.280 -12.278 6.709 1.00 61.81 67 GLN A C 1
ATOM 548 O O . GLN A 1 67 ? -18.163 -12.534 7.532 1.00 61.81 67 GLN A O 1
ATOM 553 N N . ARG A 1 68 ? -16.035 -12.750 6.859 1.00 57.41 68 ARG A N 1
ATOM 554 C CA . ARG A 1 68 ? -15.600 -13.532 8.032 1.00 57.41 68 ARG A CA 1
ATOM 555 C C . ARG A 1 68 ? -15.563 -12.638 9.275 1.00 57.41 68 ARG A C 1
ATOM 557 O O . ARG A 1 68 ? -14.541 -12.031 9.555 1.00 57.41 68 ARG A O 1
ATOM 564 N N . LEU A 1 69 ? -16.694 -12.548 9.988 1.00 55.09 69 LEU A N 1
ATOM 565 C CA . LEU A 1 69 ? -16.891 -11.760 11.216 1.00 55.09 69 LEU A CA 1
ATOM 566 C C . LEU A 1 69 ? -16.198 -10.397 11.133 1.00 55.09 69 LEU A C 1
ATOM 568 O O . LEU A 1 69 ? -15.136 -10.186 11.722 1.00 55.09 69 LEU A O 1
ATOM 572 N N . SER A 1 70 ? -16.815 -9.466 10.402 1.00 67.31 70 SER A N 1
ATOM 573 C CA . SER A 1 70 ? -16.321 -8.096 10.343 1.00 67.31 70 SER A CA 1
ATOM 574 C C . SER A 1 70 ? -16.029 -7.606 11.763 1.00 67.31 70 SER A C 1
ATOM 576 O O . SER A 1 70 ? -16.876 -7.723 12.651 1.00 67.31 70 SER A O 1
ATOM 578 N N . VAL A 1 71 ? -14.851 -7.017 11.990 1.00 67.94 71 VAL A N 1
ATOM 579 C CA . VAL A 1 71 ? -14.497 -6.351 13.261 1.00 67.94 71 VAL A CA 1
ATOM 580 C C . VAL A 1 71 ? -15.623 -5.408 13.717 1.00 67.94 71 VAL A C 1
ATOM 582 O O . VAL A 1 71 ? -15.845 -5.222 14.910 1.00 67.94 71 VAL A O 1
ATOM 585 N N . ARG A 1 72 ? -16.396 -4.873 12.762 1.00 72.12 72 ARG A N 1
ATOM 586 C CA . ARG A 1 72 ? -17.608 -4.082 12.990 1.00 72.12 72 ARG A CA 1
ATOM 587 C C . ARG A 1 72 ? -18.720 -4.860 13.709 1.00 72.12 72 ARG A C 1
ATOM 589 O O . ARG A 1 72 ? -19.328 -4.320 14.630 1.00 72.12 72 ARG A O 1
ATOM 596 N N . ASP A 1 73 ? -18.986 -6.103 13.323 1.00 76.44 73 ASP A N 1
ATOM 597 C CA . ASP A 1 73 ? -20.001 -6.953 13.958 1.00 76.44 73 ASP A CA 1
ATOM 598 C C . ASP A 1 73 ? -19.571 -7.380 15.360 1.00 76.44 73 ASP A C 1
ATOM 600 O O . ASP A 1 73 ? -20.392 -7.412 16.280 1.00 76.44 73 ASP A O 1
ATOM 604 N N . LEU A 1 74 ? -18.276 -7.655 15.541 1.00 77.00 74 LEU A N 1
ATOM 605 C CA . LEU A 1 74 ? -17.708 -7.978 16.847 1.00 77.00 74 LEU A CA 1
ATOM 606 C C . LEU A 1 74 ? -17.784 -6.773 17.796 1.00 77.00 74 LEU A C 1
ATOM 608 O O . LEU A 1 74 ? -18.253 -6.911 18.924 1.00 77.00 74 LEU A O 1
ATOM 612 N N . ALA A 1 75 ? -17.438 -5.579 17.307 1.00 80.25 75 ALA A N 1
ATOM 613 C CA . ALA A 1 75 ? -17.573 -4.330 18.053 1.00 80.25 75 ALA A CA 1
ATOM 614 C C . ALA A 1 75 ? -19.032 -4.059 18.453 1.00 80.25 75 ALA A C 1
ATOM 616 O O . ALA A 1 75 ? -19.310 -3.776 19.614 1.00 80.25 75 ALA A O 1
ATOM 617 N N . LYS A 1 76 ? -19.989 -4.240 17.533 1.00 82.69 76 LYS A N 1
ATOM 618 C CA . LYS A 1 76 ? -21.419 -4.039 17.814 1.00 82.69 76 LYS A CA 1
ATOM 619 C C . LYS A 1 76 ? -21.958 -5.026 18.855 1.00 82.69 76 LYS A C 1
ATOM 621 O O . LYS A 1 76 ? -22.799 -4.660 19.676 1.00 82.69 76 LYS A O 1
ATOM 626 N N . LYS A 1 77 ? -21.498 -6.284 18.837 1.00 84.25 77 LYS A N 1
ATOM 627 C CA . LYS A 1 77 ? -21.833 -7.279 19.873 1.00 84.25 77 LYS A CA 1
ATOM 628 C C . LYS A 1 77 ? -21.239 -6.892 21.227 1.00 84.25 77 LYS A C 1
ATOM 630 O O . LYS A 1 77 ? -21.942 -6.972 22.231 1.00 84.25 77 LYS A O 1
ATOM 635 N N . PHE A 1 78 ? -19.992 -6.427 21.243 1.00 82.94 78 PHE A N 1
ATOM 636 C CA . PHE A 1 78 ? -19.316 -5.977 22.457 1.00 82.94 78 PHE A CA 1
ATOM 637 C C . PHE A 1 78 ? -20.013 -4.765 23.087 1.00 82.94 78 PHE A C 1
ATOM 639 O O . PHE A 1 78 ? -20.306 -4.766 24.277 1.00 82.94 78 PHE A O 1
ATOM 646 N N . GLU A 1 79 ? -20.372 -3.769 22.279 1.00 85.81 79 GLU A N 1
ATOM 647 C CA . GLU A 1 79 ? -21.058 -2.551 22.719 1.00 85.81 79 GLU A CA 1
ATOM 648 C C . GLU A 1 79 ? -22.454 -2.857 23.292 1.00 85.81 79 GLU A C 1
ATOM 650 O O . GLU A 1 79 ? -22.842 -2.341 24.341 1.00 85.81 79 GLU A O 1
ATOM 655 N N . LYS A 1 80 ? -23.190 -3.791 22.670 1.00 87.44 80 LYS A N 1
ATOM 656 C CA . LYS A 1 80 ? -24.436 -4.337 23.234 1.00 87.44 80 LYS A CA 1
ATOM 657 C C . LYS A 1 80 ? -24.206 -5.051 24.568 1.00 87.44 80 LYS A C 1
ATOM 659 O O . LYS A 1 80 ? -25.002 -4.867 25.489 1.00 87.44 80 LYS A O 1
ATOM 664 N N . GLY A 1 81 ? -23.141 -5.845 24.678 1.00 85.69 81 GLY A N 1
ATOM 665 C CA . GLY A 1 81 ? -22.761 -6.534 25.913 1.00 85.69 81 GLY A CA 1
ATOM 666 C C . GLY A 1 81 ? -22.448 -5.558 27.048 1.00 85.69 81 GLY A C 1
ATOM 667 O O . GLY A 1 81 ? -23.024 -5.672 28.128 1.00 85.69 81 GLY A O 1
ATOM 668 N N . LEU A 1 82 ? -21.633 -4.534 26.775 1.00 83.50 82 LEU A N 1
ATOM 669 C CA . LEU A 1 82 ? -21.305 -3.469 27.725 1.00 83.50 82 LEU A CA 1
ATOM 670 C C . LEU A 1 82 ? -22.565 -2.714 28.177 1.00 83.50 82 LEU A C 1
ATOM 672 O O . LEU A 1 82 ? -22.763 -2.512 29.373 1.00 83.50 82 LEU A O 1
ATOM 676 N N . ASN A 1 83 ? -23.457 -2.362 27.249 1.00 84.25 83 ASN A N 1
ATOM 677 C CA . ASN A 1 83 ? -24.729 -1.707 27.573 1.00 84.25 83 ASN A CA 1
ATOM 678 C C . ASN A 1 83 ? -25.678 -2.594 28.392 1.00 84.25 83 ASN A C 1
ATOM 680 O O . ASN A 1 83 ? -26.471 -2.094 29.186 1.00 84.25 83 ASN A O 1
ATOM 684 N N . THR A 1 84 ? -25.617 -3.912 28.211 1.00 84.19 84 THR A N 1
ATOM 685 C CA . THR A 1 84 ? -26.413 -4.860 29.002 1.00 84.19 84 THR A CA 1
ATOM 686 C C . THR A 1 84 ? -25.849 -4.980 30.419 1.00 84.19 84 THR A C 1
ATOM 688 O O . THR A 1 84 ? -26.603 -4.907 31.385 1.00 84.19 84 THR A O 1
ATOM 691 N N . ALA A 1 85 ? -24.524 -5.063 30.566 1.00 75.44 85 ALA A N 1
ATOM 692 C CA . ALA A 1 85 ? -23.854 -5.114 31.866 1.00 75.44 85 ALA A CA 1
ATOM 693 C C . ALA A 1 85 ? -24.062 -3.832 32.693 1.00 75.44 85 ALA A C 1
ATOM 695 O O . ALA A 1 85 ? -24.309 -3.899 33.897 1.00 75.44 85 ALA A O 1
ATOM 696 N N . THR A 1 86 ? -24.023 -2.656 32.057 1.00 77.94 86 THR A N 1
ATOM 697 C CA . THR A 1 86 ? -24.293 -1.381 32.742 1.00 77.94 86 THR A CA 1
ATOM 698 C C . THR A 1 86 ? -25.750 -1.255 33.179 1.00 77.94 86 THR A C 1
ATOM 700 O O . THR A 1 86 ? -26.008 -0.733 34.261 1.00 77.94 86 THR A O 1
ATOM 703 N N . LYS A 1 87 ? -26.706 -1.775 32.398 1.00 81.19 87 LYS A N 1
ATOM 704 C CA . LYS A 1 87 ? -28.118 -1.850 32.805 1.00 81.19 87 LYS A CA 1
ATOM 705 C C . LYS A 1 87 ? -28.325 -2.782 33.997 1.00 81.19 87 LYS A C 1
ATOM 707 O O . LYS A 1 87 ? -28.914 -2.349 34.980 1.00 81.19 87 LYS A O 1
ATOM 712 N N . LEU A 1 88 ? -27.770 -3.994 33.952 1.00 70.06 88 LEU A N 1
ATOM 713 C CA . LEU A 1 88 ? -27.860 -4.971 35.046 1.00 70.06 88 LEU A CA 1
ATOM 714 C C . LEU A 1 88 ? -27.248 -4.446 36.356 1.00 70.06 88 LEU A C 1
ATOM 716 O O . LEU A 1 88 ? -27.800 -4.675 37.428 1.00 70.06 88 LEU A O 1
ATOM 720 N N . SER A 1 89 ? -26.152 -3.685 36.271 1.00 69.31 89 SER A N 1
ATOM 721 C CA . SER A 1 89 ? -25.525 -3.012 37.423 1.00 69.31 89 SER A CA 1
ATOM 722 C C . SER A 1 89 ? -26.460 -2.005 38.119 1.00 69.31 89 SER A C 1
ATOM 724 O O . SER A 1 89 ? -26.391 -1.805 39.336 1.00 69.31 89 SER A O 1
ATOM 726 N N . ASN A 1 90 ? -27.375 -1.401 37.356 1.00 68.12 90 ASN A N 1
ATOM 727 C CA . ASN A 1 90 ? -28.288 -0.359 37.821 1.00 68.12 90 ASN A CA 1
ATOM 728 C C . ASN A 1 90 ? -29.689 -0.881 38.208 1.00 68.12 90 ASN A C 1
ATOM 730 O O . ASN A 1 90 ? -30.512 -0.096 38.677 1.00 68.12 90 ASN A O 1
ATOM 734 N N . GLU A 1 91 ? -29.993 -2.167 38.006 1.00 65.69 91 GLU A N 1
ATOM 735 C CA . GLU A 1 91 ? -31.373 -2.672 38.009 1.00 65.69 91 GLU A CA 1
ATOM 736 C C . GLU A 1 91 ? -31.950 -3.034 39.400 1.00 65.69 91 GLU A C 1
ATOM 738 O O . GLU A 1 91 ? -31.244 -3.255 40.387 1.00 65.69 91 GLU A O 1
ATOM 743 N N . ALA A 1 92 ? -33.286 -3.085 39.451 1.00 56.19 92 ALA A N 1
ATOM 744 C CA . ALA A 1 92 ? -34.200 -2.999 40.596 1.00 56.19 92 ALA A CA 1
ATOM 745 C C . ALA A 1 92 ? -34.155 -4.113 41.665 1.00 56.19 92 ALA A C 1
ATOM 747 O O . ALA A 1 92 ? -34.922 -4.034 42.627 1.00 56.19 92 ALA A O 1
ATOM 748 N N . LYS A 1 93 ? -33.261 -5.106 41.554 1.00 60.50 93 LYS A N 1
ATOM 749 C CA . LYS A 1 93 ? -33.180 -6.254 42.487 1.00 60.50 93 LYS A CA 1
ATOM 750 C C . LYS A 1 93 ? -33.009 -5.830 43.955 1.00 60.50 93 LYS A C 1
ATOM 752 O O . LYS A 1 93 ? -33.438 -6.529 44.861 1.00 60.50 93 LYS A O 1
ATOM 757 N N . TRP A 1 94 ? -32.447 -4.644 44.176 1.00 57.12 94 TRP A N 1
ATOM 758 C CA . TRP A 1 94 ? -32.232 -4.038 45.491 1.00 57.12 94 TRP A CA 1
ATOM 759 C C . TRP A 1 94 ? -33.508 -3.646 46.223 1.00 57.12 94 TRP A C 1
ATOM 761 O O . TRP A 1 94 ? -33.600 -3.857 47.427 1.00 57.12 94 TRP A O 1
ATOM 771 N N . ARG A 1 95 ? -34.499 -3.107 45.500 1.00 61.28 95 ARG A N 1
ATOM 772 C CA . ARG A 1 95 ? -35.766 -2.702 46.125 1.00 61.28 95 ARG A CA 1
ATOM 773 C C . ARG A 1 95 ? -36.547 -3.906 46.639 1.00 61.28 95 ARG A C 1
ATOM 775 O O . ARG A 1 95 ? -37.166 -3.843 47.694 1.00 61.28 95 ARG A O 1
ATOM 782 N N . GLU A 1 96 ? -36.448 -5.021 45.927 1.00 63.34 96 GLU A N 1
ATOM 783 C CA . GLU A 1 96 ? -37.146 -6.253 46.278 1.00 63.34 96 GLU A CA 1
ATOM 784 C C . GLU A 1 96 ? -36.580 -6.916 47.547 1.00 63.34 96 GLU A C 1
ATOM 786 O O . GLU A 1 96 ? -37.331 -7.487 48.336 1.00 63.34 96 GLU A O 1
ATOM 791 N N . VAL A 1 97 ? -35.265 -6.815 47.783 1.00 65.69 97 VAL A N 1
ATOM 792 C CA . VAL A 1 97 ? -34.617 -7.342 48.999 1.00 65.69 97 VAL A CA 1
ATOM 793 C C . VAL A 1 97 ? -34.991 -6.503 50.226 1.00 65.69 97 VAL A C 1
ATOM 795 O O . VAL A 1 97 ? -35.375 -7.064 51.255 1.00 65.69 97 VAL A O 1
ATOM 798 N N . THR A 1 98 ? -34.999 -5.171 50.098 1.00 67.69 98 THR A N 1
ATOM 799 C CA . TH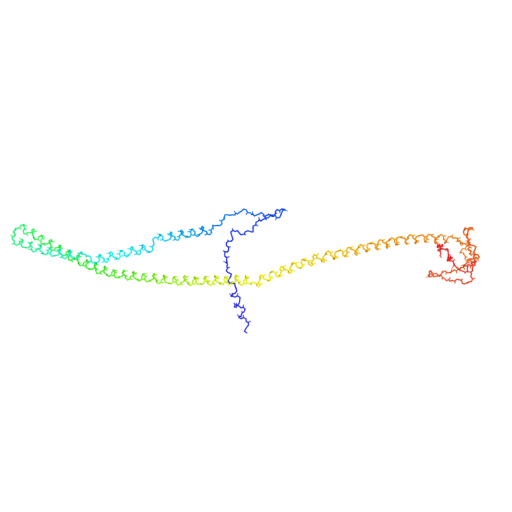R A 1 98 ? -35.406 -4.272 51.190 1.00 67.69 98 THR A CA 1
ATOM 800 C C . THR A 1 98 ? -36.870 -4.458 51.597 1.00 67.69 98 THR A C 1
ATOM 802 O O . THR A 1 98 ? -37.181 -4.458 52.790 1.00 67.69 98 THR A O 1
ATOM 805 N N . ASP A 1 99 ? -37.769 -4.702 50.639 1.00 79.75 99 ASP A N 1
ATOM 806 C CA . ASP A 1 99 ? -39.192 -4.935 50.923 1.00 79.75 99 ASP A CA 1
ATOM 807 C C . ASP A 1 99 ? -39.429 -6.264 51.662 1.00 79.75 99 ASP A C 1
ATOM 809 O O . ASP A 1 99 ? -40.253 -6.336 52.580 1.00 79.75 99 ASP A O 1
ATOM 813 N N . ARG A 1 100 ? -38.654 -7.312 51.342 1.00 85.44 100 ARG A N 1
ATOM 814 C CA . ARG A 1 100 ? -38.723 -8.613 52.036 1.00 85.44 100 ARG A CA 1
ATOM 815 C C . ARG A 1 100 ? -38.282 -8.517 53.498 1.00 85.44 100 ARG A C 1
ATOM 817 O O . ARG A 1 100 ? -38.892 -9.151 54.359 1.00 85.44 100 ARG A O 1
ATOM 824 N N . HIS A 1 101 ? -37.281 -7.691 53.806 1.00 87.19 101 HIS A N 1
ATOM 825 C CA . HIS A 1 101 ? -36.858 -7.429 55.186 1.00 87.19 101 HIS A CA 1
ATOM 826 C C . HIS A 1 101 ? -37.932 -6.730 56.023 1.00 87.19 101 HIS A C 1
ATOM 828 O O . HIS A 1 101 ? -38.151 -7.087 57.184 1.00 87.19 101 HIS A O 1
ATOM 834 N N . VAL A 1 102 ? -38.641 -5.765 55.434 1.00 88.31 102 VAL A N 1
ATOM 835 C CA . VAL A 1 102 ? -39.768 -5.096 56.099 1.00 88.31 102 VAL A CA 1
ATOM 836 C C . VAL A 1 102 ? -40.912 -6.081 56.350 1.00 88.31 102 VAL A C 1
ATOM 838 O O . VAL A 1 102 ? -41.513 -6.060 57.426 1.00 88.31 102 VAL A O 1
ATOM 841 N N . LEU A 1 103 ? -41.196 -6.966 55.390 1.00 91.19 103 LEU A N 1
ATOM 842 C CA . LEU A 1 103 ? -42.259 -7.960 55.515 1.00 91.19 103 LEU A CA 1
ATOM 843 C C . LEU A 1 103 ? -41.965 -8.989 56.615 1.00 91.19 103 LEU A C 1
ATOM 845 O O . LEU A 1 103 ? -42.836 -9.248 57.442 1.00 91.19 103 LEU A O 1
ATOM 849 N N . LEU A 1 104 ? -40.736 -9.514 56.687 1.00 93.19 104 LEU A N 1
ATOM 850 C CA . LEU A 1 104 ? -40.337 -10.457 57.740 1.00 93.19 104 LEU A CA 1
ATOM 851 C C . LEU A 1 104 ? -40.369 -9.831 59.134 1.00 93.19 104 LEU A C 1
ATOM 853 O O . LEU A 1 104 ? -40.828 -10.472 60.076 1.00 93.19 104 LEU A O 1
ATOM 857 N N . LYS A 1 105 ? -39.967 -8.559 59.269 1.00 92.62 105 LYS A N 1
ATOM 858 C CA . LYS A 1 105 ? -40.114 -7.824 60.536 1.00 92.62 105 LYS A CA 1
ATOM 859 C C . LYS A 1 105 ? -41.577 -7.716 60.961 1.00 92.62 105 LYS A C 1
ATOM 861 O O . LYS A 1 105 ? -41.890 -7.978 62.118 1.00 92.62 105 LYS A O 1
ATOM 866 N N . LYS A 1 106 ? -42.480 -7.361 60.040 1.00 94.44 106 LYS A N 1
ATOM 867 C CA . LYS A 1 106 ? -43.922 -7.284 60.332 1.00 94.44 106 LYS A CA 1
ATOM 868 C C . LYS A 1 106 ? -44.504 -8.653 60.687 1.00 94.44 106 LYS A C 1
ATOM 870 O O . LYS A 1 106 ? -45.275 -8.745 61.636 1.00 94.44 106 LYS A O 1
ATOM 875 N N . LEU A 1 107 ? -44.114 -9.704 59.964 1.00 95.00 107 LEU A N 1
ATOM 876 C CA . LEU A 1 107 ? -44.549 -11.075 60.228 1.00 95.00 107 LEU A CA 1
ATOM 877 C C . LEU A 1 107 ? -44.121 -11.537 61.625 1.00 95.00 107 LEU A C 1
ATOM 879 O O . LEU A 1 107 ? -44.956 -12.043 62.367 1.00 95.00 107 LEU A O 1
ATOM 883 N N . LYS A 1 108 ? -42.865 -11.284 62.012 1.00 95.06 108 LYS A N 1
ATOM 884 C CA . LYS A 1 108 ? -42.365 -11.573 63.361 1.00 95.06 108 LYS A CA 1
ATOM 885 C C . LYS A 1 108 ? -43.223 -10.905 64.439 1.00 95.06 108 LYS A C 1
ATOM 887 O O . LYS A 1 108 ? -43.693 -11.585 65.341 1.00 95.06 108 LYS A O 1
ATOM 892 N N . VAL A 1 109 ? -43.500 -9.605 64.299 1.00 95.75 109 VAL A N 1
ATOM 893 C CA . VAL A 1 109 ? -44.332 -8.848 65.256 1.00 95.75 109 VAL A CA 1
ATOM 894 C C . VAL A 1 109 ? -45.747 -9.432 65.365 1.00 95.75 109 VAL A C 1
ATOM 896 O O . VAL A 1 109 ? -46.294 -9.553 66.462 1.00 95.75 109 VAL A O 1
ATOM 899 N N . VAL A 1 110 ? -46.351 -9.825 64.239 1.00 96.44 110 VAL A N 1
ATOM 900 C CA . VAL A 1 110 ? -47.678 -10.459 64.235 1.00 96.44 110 VAL A CA 1
ATOM 901 C C . VAL A 1 110 ? -47.639 -11.817 64.942 1.00 96.44 110 VAL A C 1
ATOM 903 O O . VAL A 1 110 ? -48.500 -12.073 65.786 1.00 96.44 110 VAL A O 1
ATOM 906 N N . LEU A 1 111 ? -46.634 -12.653 64.667 1.00 94.94 111 LEU A N 1
ATOM 907 C CA . LEU A 1 111 ? -46.463 -13.956 65.317 1.00 94.94 111 LEU A CA 1
ATOM 908 C C . LEU A 1 111 ? -46.209 -13.822 66.827 1.00 94.94 111 LEU A C 1
ATOM 910 O O . LEU A 1 111 ? -46.830 -14.540 67.604 1.00 94.94 111 LEU A O 1
ATOM 914 N N . GLU A 1 112 ? -45.398 -12.854 67.262 1.00 94.25 112 GLU A N 1
ATOM 915 C CA . GLU A 1 112 ? -45.176 -12.549 68.685 1.00 94.25 112 GLU A CA 1
ATOM 916 C C . GLU A 1 112 ? -46.477 -12.129 69.392 1.00 94.25 112 GLU A C 1
ATOM 918 O O . GLU A 1 112 ? -46.777 -12.597 70.494 1.00 94.25 112 GLU A O 1
ATOM 923 N N . SER A 1 113 ? -47.301 -11.302 68.736 1.00 94.00 113 SER A N 1
ATOM 924 C CA . SER A 1 113 ? -48.601 -10.871 69.274 1.00 94.00 113 SER A CA 1
ATOM 925 C C . SER A 1 113 ? -49.630 -12.008 69.374 1.00 94.00 113 SER A C 1
ATOM 927 O O . SER A 1 113 ? -50.501 -12.004 70.249 1.00 94.00 113 SER A O 1
ATOM 929 N N . LEU A 1 114 ? -49.559 -12.988 68.466 1.00 92.19 114 LEU A N 1
ATOM 930 C CA . LEU A 1 114 ? -50.400 -14.185 68.476 1.00 92.19 114 LEU A CA 1
ATOM 931 C C . LEU A 1 114 ? -49.928 -15.165 69.548 1.00 92.19 114 LEU A C 1
ATOM 933 O O . LEU A 1 114 ? -50.746 -15.583 70.364 1.00 92.19 114 LEU A O 1
ATOM 937 N N . LYS A 1 115 ? -48.619 -15.432 69.632 1.00 92.75 115 LYS A N 1
ATOM 938 C CA . LYS A 1 115 ? -47.998 -16.262 70.675 1.00 92.75 115 LYS A CA 1
ATOM 939 C C . LYS A 1 115 ? -48.415 -15.825 72.080 1.00 92.75 115 LYS A C 1
ATOM 941 O O . LYS A 1 115 ? -48.773 -16.671 72.893 1.00 92.75 115 LYS A O 1
ATOM 946 N N . GLY A 1 116 ? -48.421 -14.517 72.361 1.00 90.50 116 GLY A N 1
ATOM 947 C CA . GLY A 1 116 ? -48.823 -13.967 73.665 1.00 90.50 116 GLY A CA 1
ATOM 948 C C . GLY A 1 116 ? -50.272 -14.273 74.078 1.00 90.50 116 GLY A C 1
ATOM 949 O O . GLY A 1 116 ? -50.608 -14.142 75.252 1.00 90.50 116 GLY A O 1
ATOM 950 N N . ARG A 1 117 ? -51.122 -14.699 73.132 1.00 90.38 117 ARG A N 1
ATOM 951 C CA . ARG A 1 117 ? -52.528 -15.074 73.350 1.00 90.38 117 ARG A CA 1
ATOM 952 C C . ARG A 1 117 ? -52.776 -16.589 73.301 1.00 90.38 117 ARG A C 1
ATOM 954 O O . ARG A 1 117 ? -53.901 -17.008 73.552 1.00 90.38 117 ARG A O 1
ATOM 961 N N . MET A 1 118 ? -51.768 -17.400 72.971 1.00 90.31 118 MET A N 1
ATOM 962 C CA . MET A 1 118 ? -51.879 -18.858 72.809 1.00 90.31 118 MET A CA 1
ATOM 963 C C . MET A 1 118 ? -51.363 -19.619 74.040 1.00 90.31 118 MET A C 1
ATOM 965 O O . MET A 1 118 ? -50.520 -19.125 74.790 1.00 90.31 118 MET A O 1
ATOM 969 N N . VAL A 1 119 ? -51.859 -20.844 74.244 1.00 89.12 119 VAL A N 1
ATOM 970 C CA . VAL A 1 119 ? -51.507 -21.724 75.374 1.00 89.12 119 VAL A CA 1
ATOM 971 C C . VAL A 1 119 ? -51.306 -23.159 74.870 1.00 89.12 119 VAL A C 1
ATOM 973 O O . VAL A 1 119 ? -51.948 -23.563 73.902 1.00 89.12 119 VAL A O 1
ATOM 976 N N . GLY A 1 120 ? -50.436 -23.931 75.531 1.00 90.31 120 GLY A N 1
ATOM 977 C CA . GLY A 1 120 ? -50.179 -25.340 75.206 1.00 90.31 120 GLY A CA 1
ATOM 978 C C . GLY A 1 120 ? -49.464 -25.520 73.864 1.00 90.31 120 GLY A C 1
ATOM 979 O O . GLY A 1 120 ? -48.680 -24.664 73.470 1.00 90.31 120 GLY A O 1
ATOM 980 N N . GLN A 1 121 ? -49.776 -26.604 73.152 1.00 86.88 121 GLN A N 1
ATOM 981 C CA . GLN A 1 121 ? -49.113 -27.011 71.906 1.00 86.88 121 GLN A CA 1
ATOM 982 C C . GLN A 1 121 ? -49.101 -25.919 70.819 1.00 86.88 121 GLN A C 1
ATOM 984 O O . GLN A 1 121 ? -48.084 -25.704 70.169 1.00 86.88 121 GLN A O 1
ATOM 989 N N . ASN A 1 122 ? -50.183 -25.145 70.687 1.00 87.50 122 ASN A N 1
ATOM 990 C CA . ASN A 1 122 ? -50.245 -24.039 69.723 1.00 87.50 122 ASN A CA 1
ATOM 991 C C . ASN A 1 122 ? -49.177 -22.971 70.006 1.00 87.50 122 ASN A C 1
ATOM 993 O O . ASN A 1 122 ? -48.660 -22.342 69.090 1.00 87.50 122 ASN A O 1
ATOM 997 N N . LYS A 1 123 ? -48.840 -22.735 71.280 1.00 92.69 123 LYS A N 1
ATOM 998 C CA . LYS A 1 123 ? -47.813 -21.759 71.661 1.00 92.69 123 LYS A CA 1
ATOM 999 C C . LYS A 1 123 ? -46.423 -22.203 71.196 1.00 92.69 123 LYS A C 1
ATOM 1001 O O . LYS A 1 123 ? -45.645 -21.347 70.781 1.00 92.69 123 LYS A O 1
ATOM 1006 N N . ASP A 1 124 ? -46.144 -23.503 71.246 1.00 91.88 124 ASP A N 1
ATOM 1007 C CA . ASP A 1 124 ? -44.874 -24.085 70.805 1.00 91.88 124 ASP A CA 1
ATOM 1008 C C . ASP A 1 124 ? -44.740 -24.020 69.272 1.00 91.88 124 ASP A C 1
ATOM 1010 O O . ASP A 1 124 ? -43.689 -23.637 68.767 1.00 91.88 124 ASP A O 1
ATOM 1014 N N . GLU A 1 125 ? -45.829 -24.254 68.527 1.00 92.25 125 GLU A N 1
ATOM 1015 C CA . GLU A 1 125 ? -45.870 -24.086 67.062 1.00 92.25 125 GLU A CA 1
ATOM 1016 C C . GLU A 1 125 ? -45.621 -22.628 66.629 1.00 92.25 125 GLU A C 1
ATOM 1018 O O . GLU A 1 125 ? -44.882 -22.365 65.678 1.00 92.25 125 GLU A O 1
ATOM 1023 N N . PHE A 1 126 ? -46.197 -21.650 67.342 1.00 92.75 126 PHE A N 1
ATOM 1024 C CA . PHE A 1 126 ? -45.898 -20.233 67.099 1.00 92.75 126 PHE A CA 1
ATOM 1025 C C . PHE A 1 126 ? -44.448 -19.877 67.452 1.00 92.75 126 PHE A C 1
ATOM 1027 O O . PHE A 1 126 ? -43.870 -19.014 66.792 1.00 92.75 126 PHE A O 1
ATOM 1034 N N . GLU A 1 127 ? -43.849 -20.527 68.453 1.00 93.44 127 GLU A N 1
ATOM 1035 C CA . GLU A 1 127 ? -42.440 -20.322 68.800 1.00 93.44 127 GLU A CA 1
ATOM 1036 C C . GLU A 1 127 ? -41.497 -20.861 67.724 1.00 93.44 127 GLU A C 1
ATOM 1038 O O . GLU A 1 127 ? -40.560 -20.171 67.313 1.00 93.44 127 GLU A O 1
ATOM 1043 N N . GLU A 1 128 ? -41.788 -22.048 67.194 1.00 94.81 128 GLU A N 1
ATOM 1044 C CA . GLU A 1 128 ? -41.070 -22.612 66.053 1.00 94.81 128 GLU A CA 1
ATOM 1045 C C . GLU A 1 128 ? -41.222 -21.722 64.810 1.00 94.81 128 GLU A C 1
ATOM 1047 O O . GLU A 1 128 ? -40.234 -21.416 64.139 1.00 94.81 128 GLU A O 1
ATOM 1052 N N . ALA A 1 129 ? -42.428 -21.208 64.539 1.00 95.12 129 ALA A N 1
ATOM 1053 C CA . ALA A 1 129 ? -42.664 -20.269 63.445 1.00 95.12 129 ALA A CA 1
ATOM 1054 C C . ALA A 1 129 ? -41.870 -18.960 63.597 1.00 95.12 129 ALA A C 1
ATOM 1056 O O . ALA A 1 129 ? -41.318 -18.462 62.612 1.00 95.12 129 ALA A O 1
ATOM 1057 N N . ILE A 1 130 ? -41.769 -18.409 64.812 1.00 94.69 130 ILE A N 1
ATOM 1058 C CA . ILE A 1 130 ? -40.931 -17.232 65.092 1.00 94.69 130 ILE A CA 1
ATOM 1059 C C . ILE A 1 130 ? -39.455 -17.562 64.842 1.00 94.69 130 ILE A C 1
ATOM 1061 O O . ILE A 1 130 ? -38.782 -16.794 64.153 1.00 94.69 130 ILE A O 1
ATOM 1065 N N . SER A 1 131 ? -38.971 -18.715 65.312 1.00 96.25 131 SER A N 1
ATOM 1066 C CA . SER A 1 131 ? -37.593 -19.166 65.073 1.00 96.25 131 SER A CA 1
ATOM 1067 C C . SER A 1 131 ? -37.295 -19.332 63.576 1.00 96.25 131 SER A C 1
ATOM 1069 O O . SER A 1 131 ? -36.283 -18.835 63.076 1.00 96.25 131 SER A O 1
ATOM 1071 N N . MET A 1 132 ? -38.211 -19.926 62.804 1.00 96.19 132 MET A N 1
ATOM 1072 C CA . MET A 1 132 ? -38.087 -20.017 61.345 1.00 96.19 132 MET A CA 1
ATOM 1073 C C . MET A 1 132 ? -38.020 -18.631 60.686 1.00 96.19 132 MET A C 1
ATOM 1075 O O . MET A 1 132 ? -37.181 -18.396 59.819 1.00 96.19 132 MET A O 1
ATOM 1079 N N . VAL A 1 133 ? -38.847 -17.676 61.118 1.00 96.00 133 VAL A N 1
ATOM 1080 C CA . VAL A 1 133 ? -38.801 -16.295 60.606 1.00 96.00 133 VAL A CA 1
ATOM 1081 C C . VAL A 1 133 ? -37.477 -15.603 60.952 1.00 96.00 133 VAL A C 1
ATOM 1083 O O . VAL A 1 133 ? -36.938 -14.873 60.118 1.00 96.00 133 VAL A O 1
ATOM 1086 N N . GLU A 1 134 ? -36.912 -15.852 62.134 1.00 94.38 134 GLU A N 1
ATOM 1087 C CA . GLU A 1 134 ? -35.594 -15.340 62.526 1.00 94.38 134 GLU A CA 1
ATOM 1088 C C . GLU A 1 134 ? -34.463 -15.940 61.683 1.00 94.38 134 GLU A C 1
ATOM 1090 O O . GLU A 1 134 ? -33.618 -15.193 61.181 1.00 94.38 134 GLU A O 1
ATOM 1095 N N . THR A 1 135 ? -34.471 -17.257 61.450 1.00 95.44 135 THR A N 1
ATOM 1096 C CA . THR A 1 135 ? -33.470 -17.906 60.585 1.00 95.44 135 THR A CA 1
ATOM 1097 C C . THR A 1 135 ? -33.535 -17.378 59.148 1.00 95.44 135 THR A C 1
ATOM 1099 O O . THR A 1 135 ? -32.497 -17.054 58.565 1.00 95.44 135 THR A O 1
ATOM 1102 N N . LEU A 1 136 ? -34.739 -17.183 58.597 1.00 93.94 136 LEU A N 1
ATOM 1103 C CA . LEU A 1 136 ? -34.938 -16.584 57.273 1.00 93.94 136 LEU A CA 1
ATOM 1104 C C . LEU A 1 136 ? -34.452 -15.130 57.209 1.00 93.94 136 LEU A C 1
ATOM 1106 O O . LEU A 1 136 ? -33.872 -14.715 56.203 1.00 93.94 136 LEU A O 1
ATOM 1110 N N . ALA A 1 137 ? -34.661 -14.348 58.271 1.00 93.06 137 ALA A N 1
ATOM 1111 C CA . ALA A 1 137 ? -34.188 -12.968 58.338 1.00 93.06 137 ALA A CA 1
ATOM 1112 C C . ALA A 1 137 ? -32.652 -12.886 58.309 1.00 93.06 137 ALA A C 1
ATOM 1114 O O . ALA A 1 137 ? -32.106 -12.057 57.577 1.00 93.06 137 ALA A O 1
ATOM 1115 N N . VAL A 1 138 ? -31.960 -13.771 59.039 1.00 92.69 138 VAL A N 1
ATOM 1116 C CA . VAL A 1 138 ? -30.489 -13.862 59.029 1.00 92.69 138 VAL A CA 1
ATOM 1117 C C . VAL A 1 138 ? -29.969 -14.270 57.649 1.00 92.69 138 VAL A C 1
ATOM 1119 O O . VAL A 1 138 ? -29.072 -13.616 57.117 1.00 92.69 138 VAL A O 1
ATOM 1122 N N . GLN A 1 139 ? -30.563 -15.294 57.026 1.00 91.75 139 GLN A N 1
ATOM 1123 C CA . GLN A 1 139 ? -30.169 -15.743 55.684 1.00 91.75 139 GLN A CA 1
ATOM 1124 C C . GLN A 1 139 ? -30.339 -14.648 54.623 1.00 91.75 139 GLN A C 1
ATOM 1126 O O . GLN A 1 139 ? -29.481 -14.482 53.753 1.00 91.75 139 GLN A O 1
ATOM 1131 N N . LEU A 1 140 ? -31.427 -13.876 54.686 1.00 90.06 140 LEU A N 1
ATOM 1132 C CA . LEU A 1 140 ? -31.634 -12.761 53.763 1.00 90.06 140 LEU A CA 1
ATOM 1133 C C . LEU A 1 140 ? -30.623 -11.632 53.977 1.00 90.06 140 LEU A C 1
ATOM 1135 O O . LEU A 1 140 ? -30.138 -11.096 52.986 1.00 90.06 140 LEU A O 1
ATOM 1139 N N . ALA A 1 141 ? -30.271 -11.311 55.226 1.00 89.00 141 ALA A N 1
ATOM 1140 C CA . ALA A 1 141 ? -29.279 -10.277 55.520 1.00 89.00 141 ALA A CA 1
ATOM 1141 C C . ALA A 1 141 ? -27.880 -10.673 55.016 1.00 89.00 141 ALA A C 1
ATOM 1143 O O . ALA A 1 141 ? -27.169 -9.854 54.434 1.00 89.00 141 ALA A O 1
ATOM 1144 N N . GLN A 1 142 ? -27.505 -11.948 55.169 1.00 91.00 142 GLN A N 1
ATOM 1145 C CA . GLN A 1 142 ? -26.264 -12.479 54.602 1.00 91.00 142 GLN A CA 1
ATOM 1146 C C . GLN A 1 142 ? -26.259 -12.369 53.070 1.00 91.00 142 GLN A C 1
ATOM 1148 O O . GLN A 1 142 ? -25.313 -11.837 52.486 1.00 91.00 142 GLN A O 1
ATOM 1153 N N . ARG A 1 143 ? -27.339 -12.816 52.418 1.00 88.81 143 ARG A N 1
ATOM 1154 C CA . ARG A 1 143 ? -27.466 -12.772 50.956 1.00 88.81 143 ARG A CA 1
ATOM 1155 C C . ARG A 1 143 ? -27.481 -11.341 50.411 1.00 88.81 143 ARG A C 1
ATOM 1157 O O . ARG A 1 143 ? -26.965 -11.097 49.323 1.00 88.81 143 ARG A O 1
ATOM 1164 N N . GLU A 1 144 ? -28.057 -10.390 51.147 1.00 86.69 144 GLU A N 1
ATOM 1165 C CA . GLU A 1 144 ? -27.997 -8.963 50.811 1.00 86.69 144 GLU A CA 1
ATOM 1166 C C . GLU A 1 144 ? -26.554 -8.439 50.853 1.00 86.69 144 GLU A C 1
ATOM 1168 O O . GLU A 1 144 ? -26.132 -7.745 49.926 1.00 86.69 144 GLU A O 1
ATOM 1173 N N . GLY A 1 145 ? -25.779 -8.818 51.875 1.00 87.75 145 GLY A N 1
ATOM 1174 C CA . GLY A 1 145 ? -24.360 -8.470 51.990 1.00 87.75 145 GLY A CA 1
ATOM 1175 C C . GLY A 1 145 ? -23.516 -8.987 50.820 1.00 87.75 145 GLY A C 1
ATOM 1176 O O . GLY A 1 145 ? -22.775 -8.213 50.209 1.00 87.75 145 GLY A O 1
ATOM 1177 N N . GLU A 1 146 ? -23.678 -10.263 50.456 1.00 89.44 146 GLU A N 1
ATOM 1178 C CA . GLU A 1 146 ? -23.000 -10.884 49.305 1.00 89.44 146 GLU A CA 1
ATOM 1179 C C . GLU A 1 146 ? -23.354 -10.176 47.992 1.00 89.44 146 GLU A C 1
ATOM 1181 O O . GLU A 1 146 ? -22.469 -9.796 47.221 1.00 89.44 146 GLU A O 1
ATOM 1186 N N . LEU A 1 147 ? -24.644 -9.912 47.763 1.00 86.44 147 LEU A N 1
ATOM 1187 C CA . LEU A 1 147 ? -25.078 -9.180 46.579 1.00 86.44 147 LEU A CA 1
ATOM 1188 C C . LEU A 1 147 ? -24.476 -7.760 46.554 1.00 86.44 147 LEU A C 1
ATOM 1190 O O . LEU A 1 147 ? -24.195 -7.231 45.475 1.00 86.44 147 LEU A O 1
ATOM 1194 N N . LEU A 1 148 ? -24.363 -7.072 47.704 1.00 86.44 148 LEU A N 1
ATOM 1195 C CA . LEU A 1 148 ? -23.889 -5.677 47.756 1.00 86.44 148 LEU A CA 1
ATOM 1196 C C . LEU A 1 148 ? -22.410 -5.620 47.394 1.00 86.44 148 LEU A C 1
ATOM 1198 O O . LEU A 1 148 ? -21.975 -4.726 46.656 1.00 86.44 148 LEU A O 1
ATOM 1202 N N . GLN A 1 149 ? -21.657 -6.607 47.876 1.00 90.38 149 GLN A N 1
ATOM 1203 C CA . GLN A 1 149 ? -20.281 -6.819 47.475 1.00 90.38 149 GLN A CA 1
ATOM 1204 C C . GLN A 1 149 ? -20.189 -7.090 45.967 1.00 90.38 149 GLN A C 1
ATOM 1206 O O . GLN A 1 149 ? -19.477 -6.350 45.280 1.00 90.38 149 GLN A O 1
ATOM 1211 N N . GLU A 1 150 ? -20.959 -8.047 45.434 1.00 88.38 150 GLU A N 1
ATOM 1212 C CA . GLU A 1 150 ? -20.982 -8.383 44.002 1.00 88.38 150 GLU A CA 1
ATOM 1213 C C . GLU A 1 150 ? -21.307 -7.150 43.145 1.00 88.38 150 GLU A C 1
ATOM 1215 O O . GLU A 1 150 ? -20.624 -6.864 42.164 1.00 88.38 150 GLU A O 1
ATOM 1220 N N . LYS A 1 151 ? -22.274 -6.321 43.556 1.00 85.56 151 LYS A N 1
ATOM 1221 C CA . LYS A 1 151 ? -22.592 -5.052 42.880 1.00 85.56 151 LYS A CA 1
ATOM 1222 C C . LYS A 1 151 ? -21.392 -4.115 42.814 1.00 85.56 151 LYS A C 1
ATOM 1224 O O . LYS A 1 151 ? -21.162 -3.467 41.790 1.00 85.56 151 LYS A O 1
ATOM 1229 N N . SER A 1 152 ? -20.645 -3.996 43.909 1.00 86.88 152 SER A N 1
ATOM 1230 C CA . SER A 1 152 ? -19.463 -3.136 43.958 1.00 86.88 152 SER A CA 1
ATOM 1231 C C . SER A 1 152 ? -18.358 -3.645 43.023 1.00 86.88 152 SER A C 1
ATOM 1233 O O . SER A 1 152 ? -17.713 -2.845 42.341 1.00 86.88 152 SER A O 1
ATOM 1235 N N . GLU A 1 153 ? -18.190 -4.965 42.924 1.00 89.81 153 GLU A N 1
ATOM 1236 C CA . GLU A 1 153 ? -17.237 -5.623 42.029 1.00 89.81 153 GLU A CA 1
ATOM 1237 C C . GLU A 1 153 ? -17.662 -5.492 40.562 1.00 89.81 153 GLU A C 1
ATOM 1239 O O . GLU A 1 153 ? -16.858 -5.065 39.734 1.00 89.81 153 GLU A O 1
ATOM 1244 N N . VAL A 1 154 ? -18.941 -5.714 40.246 1.00 88.25 154 VAL A N 1
ATOM 1245 C CA . VAL A 1 154 ? -19.523 -5.486 38.912 1.00 88.25 154 VAL A CA 1
ATOM 1246 C C . VAL A 1 154 ? -19.358 -4.027 38.488 1.00 88.25 154 VAL A C 1
ATOM 1248 O O . VAL A 1 154 ? -19.014 -3.750 37.338 1.00 88.25 154 VAL A O 1
ATOM 1251 N N . LYS A 1 155 ? -19.531 -3.069 39.406 1.00 88.06 155 LYS A N 1
ATOM 1252 C CA . LYS A 1 155 ? -19.299 -1.646 39.120 1.00 88.06 155 LYS A CA 1
ATOM 1253 C C . LYS A 1 155 ? -17.828 -1.360 38.802 1.00 88.06 155 LYS A C 1
ATOM 1255 O O . LYS A 1 155 ? -17.556 -0.629 37.849 1.00 88.06 155 LYS A O 1
ATOM 1260 N N . LYS A 1 156 ? -16.884 -1.941 39.551 1.00 93.19 156 LYS A N 1
ATOM 1261 C CA . LYS A 1 156 ? -15.443 -1.842 39.248 1.00 93.19 156 LYS A CA 1
ATOM 1262 C C . LYS A 1 156 ? -15.131 -2.459 37.883 1.00 93.19 156 LYS A C 1
ATOM 1264 O O . LYS A 1 156 ? -14.477 -1.817 37.063 1.00 93.19 156 LYS A O 1
ATOM 1269 N N . LEU A 1 157 ? -15.653 -3.654 37.604 1.00 90.06 157 LEU A N 1
ATOM 1270 C CA . LEU A 1 157 ? -15.448 -4.353 36.338 1.00 90.06 157 LEU A CA 1
ATOM 1271 C C . LEU A 1 157 ? -16.009 -3.563 35.150 1.00 90.06 157 LEU A C 1
ATOM 1273 O O . LEU A 1 157 ? -15.338 -3.445 34.131 1.00 90.06 157 LEU A O 1
ATOM 1277 N N . ALA A 1 158 ? -17.187 -2.950 35.289 1.00 86.25 158 ALA A N 1
ATOM 1278 C CA . ALA A 1 158 ? -17.769 -2.099 34.253 1.00 86.25 158 ALA A CA 1
ATOM 1279 C C . ALA A 1 158 ? -16.882 -0.884 33.926 1.00 86.25 158 ALA A C 1
ATOM 1281 O O . ALA A 1 158 ? -16.740 -0.525 32.757 1.00 86.25 158 ALA A O 1
ATOM 1282 N N . ILE A 1 159 ? -16.248 -0.274 34.935 1.00 89.31 159 ILE A N 1
ATOM 1283 C CA . ILE A 1 159 ? -15.295 0.830 34.737 1.00 89.31 159 ILE A CA 1
ATOM 1284 C C . ILE A 1 159 ? -14.048 0.336 33.993 1.00 89.31 159 ILE A C 1
ATOM 1286 O O . ILE A 1 159 ? -13.632 0.973 33.024 1.00 89.31 159 ILE A O 1
ATOM 1290 N N . PHE A 1 160 ? -13.478 -0.804 34.398 1.00 90.94 160 PHE A N 1
ATOM 1291 C CA . PHE A 1 160 ? -12.326 -1.394 33.709 1.00 90.94 160 PHE A CA 1
ATOM 1292 C C . PHE A 1 160 ? -12.645 -1.762 32.260 1.00 90.94 160 PHE A C 1
ATOM 1294 O O . PHE A 1 160 ? -11.865 -1.447 31.366 1.00 90.94 160 PHE A O 1
ATOM 1301 N N . LEU A 1 161 ? -13.807 -2.369 32.013 1.00 89.88 161 LEU A N 1
ATOM 1302 C CA . LEU A 1 161 ? -14.236 -2.783 30.680 1.00 89.88 161 LEU A CA 1
ATOM 1303 C C . LEU A 1 161 ? -14.493 -1.570 29.778 1.00 89.88 161 LEU A C 1
ATOM 1305 O O . LEU A 1 161 ? -14.085 -1.575 28.619 1.00 89.88 161 LEU A O 1
ATOM 1309 N N . LYS A 1 162 ? -15.074 -0.493 30.325 1.00 90.75 162 LYS A N 1
ATOM 1310 C CA . LYS A 1 162 ? -15.204 0.788 29.621 1.00 90.75 162 LYS A CA 1
ATOM 1311 C C . LYS A 1 162 ? -13.833 1.357 29.250 1.00 90.75 162 LYS A C 1
ATOM 1313 O O . LYS A 1 162 ? -13.617 1.676 28.085 1.00 90.75 162 LYS A O 1
ATOM 1318 N N . LYS A 1 163 ? -12.898 1.427 30.202 1.00 94.12 163 LYS A N 1
ATOM 1319 C CA . LYS A 1 163 ? -11.540 1.930 29.949 1.00 94.12 163 LYS A CA 1
ATOM 1320 C C . LYS A 1 163 ? -10.819 1.105 28.879 1.00 94.12 163 LYS A C 1
ATOM 1322 O O . LYS A 1 163 ? -10.340 1.671 27.907 1.00 94.12 163 LYS A O 1
ATOM 1327 N N . ALA A 1 164 ? -10.823 -0.220 29.008 1.00 90.12 164 ALA A N 1
ATOM 1328 C CA . ALA A 1 164 ? -10.216 -1.115 28.027 1.00 90.12 164 ALA A CA 1
ATOM 1329 C C . ALA A 1 164 ? -10.843 -0.960 26.629 1.00 90.12 164 ALA A C 1
ATOM 1331 O O . ALA A 1 164 ? -10.135 -1.029 25.628 1.00 90.12 164 ALA A O 1
ATOM 1332 N N . SER A 1 165 ? -12.158 -0.715 26.546 1.00 87.69 165 SER A N 1
ATOM 1333 C CA . SER A 1 165 ? -12.835 -0.471 25.267 1.00 87.69 165 SER A CA 1
ATOM 1334 C C . SER A 1 165 ? -12.439 0.860 24.618 1.00 87.69 165 SER A C 1
ATOM 1336 O O . SER A 1 165 ? -12.260 0.916 23.402 1.00 87.69 165 SER A O 1
ATOM 1338 N N . GLU A 1 166 ? -12.252 1.909 25.421 1.00 90.69 166 GLU A N 1
ATOM 1339 C CA . GLU A 1 166 ? -11.795 3.225 24.964 1.00 90.69 166 GLU A CA 1
ATOM 1340 C C . GLU A 1 166 ? -10.338 3.150 24.479 1.00 90.69 166 GLU A C 1
ATOM 1342 O O . GLU A 1 166 ? -10.022 3.606 23.380 1.00 90.69 166 GLU A O 1
ATOM 1347 N N . ASP A 1 167 ? -9.472 2.487 25.252 1.00 93.19 167 ASP A N 1
ATOM 1348 C CA . ASP A 1 167 ? -8.063 2.277 24.909 1.00 93.19 167 ASP A CA 1
ATOM 1349 C C . ASP A 1 167 ? -7.931 1.461 23.610 1.00 93.19 167 ASP A C 1
ATOM 1351 O O . ASP A 1 167 ? -7.190 1.842 22.702 1.00 93.19 167 ASP A O 1
ATOM 1355 N N . ALA A 1 168 ? -8.711 0.383 23.456 1.00 88.75 168 ALA A N 1
ATOM 1356 C CA . ALA A 1 168 ? -8.738 -0.406 22.224 1.00 88.75 168 ALA A CA 1
ATOM 1357 C C . ALA A 1 168 ? -9.215 0.417 21.015 1.00 88.75 168 ALA A C 1
ATOM 1359 O O . ALA A 1 168 ? -8.644 0.317 19.926 1.00 88.75 168 ALA A O 1
ATOM 1360 N N . LYS A 1 169 ? -10.245 1.255 21.194 1.00 90.12 169 LYS A N 1
ATOM 1361 C CA . LYS A 1 169 ? -10.742 2.150 20.142 1.00 90.12 169 LYS A CA 1
ATOM 1362 C C . LYS A 1 169 ? -9.665 3.143 19.706 1.00 90.12 169 LYS A C 1
ATOM 1364 O O . LYS A 1 169 ? -9.449 3.301 18.505 1.00 90.12 169 LYS A O 1
ATOM 1369 N N . LYS A 1 170 ? -8.960 3.750 20.664 1.00 95.06 170 LYS A N 1
ATOM 1370 C CA . LYS A 1 170 ? -7.863 4.687 20.404 1.00 95.06 170 LYS A CA 1
ATOM 1371 C C . LYS A 1 170 ? -6.748 4.041 19.578 1.00 95.06 170 LYS A C 1
ATOM 1373 O O . LYS A 1 170 ? -6.394 4.573 18.531 1.00 95.06 170 LYS A O 1
ATOM 1378 N N . VAL A 1 171 ? -6.267 2.862 19.982 1.00 93.69 171 VAL A N 1
ATOM 1379 C CA . VAL A 1 171 ? -5.220 2.123 19.247 1.00 93.69 171 VAL A CA 1
ATOM 1380 C C . VAL A 1 171 ? -5.652 1.833 17.806 1.00 93.69 171 VAL A C 1
ATOM 1382 O O . VAL A 1 171 ? -4.890 2.031 16.862 1.00 93.69 171 VAL A O 1
ATOM 1385 N N . VAL A 1 172 ? -6.903 1.412 17.605 1.00 89.19 172 VAL A N 1
ATOM 1386 C CA . VAL A 1 172 ? -7.438 1.152 16.261 1.00 89.19 172 VAL A CA 1
ATOM 1387 C C . VAL A 1 172 ? -7.491 2.425 15.409 1.00 89.19 172 VAL A C 1
ATOM 1389 O O . VAL A 1 172 ? -7.226 2.375 14.206 1.00 89.19 172 VAL A O 1
ATOM 1392 N N . GLU A 1 173 ? -7.863 3.564 15.987 1.00 92.00 173 GLU A N 1
ATOM 1393 C CA . GLU A 1 173 ? -7.915 4.845 15.276 1.00 92.00 173 GLU A CA 1
ATOM 1394 C C . GLU A 1 173 ? -6.518 5.361 14.902 1.00 92.00 173 GLU A C 1
ATOM 1396 O O . GLU A 1 173 ? -6.333 5.821 13.769 1.00 92.00 173 GLU A O 1
ATOM 1401 N N . GLU A 1 174 ? -5.537 5.209 15.794 1.00 94.00 174 GLU A N 1
ATOM 1402 C CA . GLU A 1 174 ? -4.125 5.543 15.567 1.00 94.00 174 GLU A CA 1
ATOM 1403 C C . GLU A 1 174 ? -3.512 4.690 14.447 1.00 94.00 174 GLU A C 1
ATOM 1405 O O . GLU A 1 174 ? -2.962 5.233 13.485 1.00 94.00 174 GLU A O 1
ATOM 1410 N N . GLU A 1 175 ? -3.692 3.368 14.489 1.00 92.31 175 GLU A N 1
ATOM 1411 C CA . GLU A 1 175 ? -3.214 2.463 13.435 1.00 92.31 175 GLU A CA 1
ATOM 1412 C C . GLU A 1 175 ? -3.873 2.759 12.083 1.00 92.31 175 GLU A C 1
ATOM 1414 O O . GLU A 1 175 ? -3.213 2.793 11.040 1.00 92.31 175 GLU A O 1
ATOM 1419 N N . ARG A 1 176 ? -5.175 3.072 12.075 1.00 94.19 176 ARG A N 1
ATOM 1420 C CA . ARG A 1 176 ?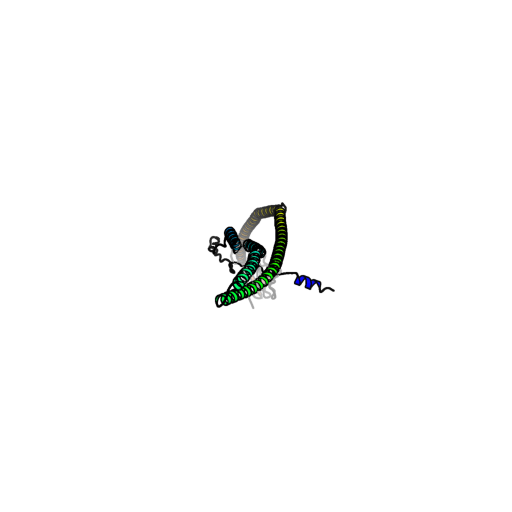 -5.868 3.516 10.855 1.00 94.19 176 ARG A CA 1
ATOM 1421 C C . ARG A 1 176 ? -5.304 4.830 10.320 1.00 94.19 176 ARG A C 1
ATOM 1423 O O . ARG A 1 176 ? -5.221 4.992 9.103 1.00 94.19 176 ARG A O 1
ATOM 1430 N N . ALA A 1 177 ? -4.951 5.778 11.186 1.00 95.62 177 ALA A N 1
ATOM 1431 C CA . ALA A 1 177 ? -4.332 7.033 10.771 1.00 95.62 177 ALA A CA 1
ATOM 1432 C C . ALA A 1 177 ? -2.934 6.795 10.178 1.00 95.62 177 ALA A C 1
ATOM 1434 O O . ALA A 1 177 ? -2.653 7.278 9.081 1.00 95.62 177 ALA A O 1
ATOM 1435 N N . CYS A 1 178 ? -2.111 5.972 10.832 1.00 95.12 178 CYS A N 1
ATOM 1436 C CA . CYS A 1 178 ? -0.798 5.556 10.338 1.00 95.12 178 CYS A CA 1
ATOM 1437 C C . CYS A 1 178 ? -0.896 4.870 8.965 1.00 95.12 178 CYS A C 1
ATOM 1439 O O . CYS A 1 178 ? -0.185 5.233 8.023 1.00 95.12 178 CYS A O 1
ATOM 1441 N N . ALA A 1 179 ? -1.832 3.930 8.812 1.00 96.06 179 ALA A N 1
ATOM 1442 C CA . ALA A 1 179 ? -2.079 3.247 7.547 1.00 96.06 179 ALA A CA 1
ATOM 1443 C C . ALA A 1 179 ? -2.488 4.223 6.432 1.00 96.06 179 ALA A C 1
ATOM 1445 O O . ALA A 1 179 ? -1.960 4.135 5.324 1.00 96.06 179 ALA A O 1
ATOM 1446 N N . ARG A 1 180 ? -3.371 5.193 6.719 1.00 95.19 180 ARG A N 1
ATOM 1447 C CA . ARG A 1 180 ? -3.761 6.232 5.748 1.00 95.19 180 ARG A CA 1
ATOM 1448 C C . ARG A 1 180 ? -2.567 7.056 5.275 1.00 95.19 180 ARG A C 1
ATOM 1450 O O . ARG A 1 180 ? -2.423 7.254 4.073 1.00 95.19 180 ARG A O 1
ATOM 1457 N N . VAL A 1 181 ? -1.691 7.477 6.189 1.00 97.50 181 VAL A N 1
ATOM 1458 C CA . VAL A 1 181 ? -0.479 8.238 5.842 1.00 97.50 181 VAL A CA 1
ATOM 1459 C C . VAL A 1 181 ? 0.461 7.411 4.960 1.00 97.50 181 VAL A C 1
ATOM 1461 O O . VAL A 1 181 ? 0.959 7.916 3.956 1.00 97.50 181 VAL A O 1
ATOM 1464 N N . LYS A 1 182 ? 0.668 6.126 5.278 1.00 95.88 182 LYS A N 1
ATOM 1465 C CA . LYS A 1 182 ? 1.500 5.225 4.459 1.00 95.88 182 LYS A CA 1
ATOM 1466 C C . LYS A 1 182 ? 0.921 5.013 3.060 1.00 95.88 182 LYS A C 1
ATOM 1468 O O . LYS A 1 182 ? 1.668 5.049 2.086 1.00 95.88 182 LYS A O 1
ATOM 1473 N N . ILE A 1 183 ? -0.396 4.826 2.955 1.00 95.81 183 ILE A N 1
ATOM 1474 C CA . ILE A 1 183 ? -1.089 4.695 1.666 1.00 95.81 183 ILE A CA 1
ATOM 1475 C C . ILE A 1 183 ? -0.913 5.968 0.838 1.00 95.81 183 ILE A C 1
ATOM 1477 O O . ILE A 1 183 ? -0.575 5.880 -0.339 1.00 95.81 183 ILE A O 1
ATOM 1481 N N . GLU A 1 184 ? -1.102 7.141 1.438 1.00 97.62 184 GLU A N 1
ATOM 1482 C CA . GLU A 1 184 ? -0.982 8.408 0.718 1.00 97.62 184 GLU A CA 1
ATOM 1483 C C . GLU A 1 184 ? 0.461 8.684 0.278 1.00 97.62 184 GLU A C 1
ATOM 1485 O O . GLU A 1 184 ? 0.707 9.068 -0.863 1.00 97.62 184 GLU A O 1
ATOM 1490 N N . SER A 1 185 ? 1.440 8.370 1.130 1.00 97.94 185 SER A N 1
ATOM 1491 C CA . SER A 1 185 ? 2.861 8.430 0.774 1.00 97.94 185 SER A CA 1
ATOM 1492 C C . SER A 1 185 ? 3.205 7.504 -0.403 1.00 97.94 185 SER A C 1
ATOM 1494 O O . SER A 1 185 ? 3.880 7.923 -1.348 1.00 97.94 185 SER A O 1
ATOM 1496 N N . ALA A 1 186 ? 2.698 6.266 -0.396 1.00 97.69 186 ALA A N 1
ATOM 1497 C CA . ALA A 1 186 ? 2.892 5.316 -1.490 1.00 97.69 186 ALA A CA 1
ATOM 1498 C C . ALA A 1 186 ? 2.218 5.786 -2.790 1.00 97.69 186 ALA A C 1
ATOM 1500 O O . ALA A 1 186 ? 2.814 5.681 -3.863 1.00 97.69 186 ALA A O 1
ATOM 1501 N N . ARG A 1 187 ? 1.012 6.363 -2.705 1.00 97.81 187 ARG A N 1
ATOM 1502 C CA . ARG A 1 187 ? 0.317 6.970 -3.852 1.00 97.81 187 ARG A CA 1
ATOM 1503 C C . ARG A 1 187 ? 1.105 8.136 -4.439 1.00 97.81 187 ARG A C 1
ATOM 1505 O O . ARG A 1 187 ? 1.300 8.167 -5.650 1.00 97.81 187 ARG A O 1
ATOM 1512 N N . ALA A 1 188 ? 1.618 9.036 -3.603 1.00 98.00 188 ALA A N 1
ATOM 1513 C CA . ALA A 1 188 ? 2.458 10.145 -4.050 1.00 98.00 188 ALA A CA 1
ATOM 1514 C C . ALA A 1 188 ? 3.753 9.647 -4.720 1.00 98.00 188 ALA A C 1
ATOM 1516 O O . ALA A 1 188 ? 4.174 10.171 -5.752 1.00 98.00 188 ALA A O 1
ATOM 1517 N N . ALA A 1 189 ? 4.382 8.597 -4.181 1.00 98.00 189 ALA A N 1
ATOM 1518 C CA . ALA A 1 189 ? 5.541 7.968 -4.813 1.00 98.00 189 ALA A CA 1
ATOM 1519 C C . ALA A 1 189 ? 5.198 7.365 -6.186 1.00 98.00 189 ALA A C 1
ATOM 1521 O O . ALA A 1 189 ? 5.922 7.610 -7.150 1.00 98.00 189 ALA A O 1
ATOM 1522 N N . ALA A 1 190 ? 4.078 6.646 -6.295 1.00 97.75 190 ALA A N 1
ATOM 1523 C CA . ALA A 1 190 ? 3.607 6.086 -7.559 1.00 97.75 190 ALA A CA 1
ATOM 1524 C C . ALA A 1 190 ? 3.298 7.179 -8.595 1.00 97.75 190 ALA A C 1
ATOM 1526 O O . ALA A 1 190 ? 3.706 7.061 -9.747 1.00 97.75 190 ALA A O 1
ATOM 1527 N N . GLN A 1 191 ? 2.652 8.275 -8.188 1.00 97.56 191 GLN A N 1
ATOM 1528 C CA . GLN A 1 191 ? 2.384 9.418 -9.067 1.00 97.56 191 GLN A CA 1
ATOM 1529 C C . GLN A 1 191 ? 3.670 10.049 -9.609 1.00 97.56 191 GLN A C 1
ATOM 1531 O O . GLN A 1 191 ? 3.740 10.329 -10.803 1.00 97.56 191 GLN A O 1
ATOM 1536 N N . ARG A 1 192 ? 4.712 10.207 -8.779 1.00 97.44 192 ARG A N 1
ATOM 1537 C CA . ARG A 1 192 ? 6.023 10.703 -9.241 1.00 97.44 192 ARG A CA 1
ATOM 1538 C C . ARG A 1 192 ? 6.652 9.790 -10.287 1.00 97.44 192 ARG A C 1
ATOM 1540 O O . ARG A 1 192 ? 7.201 10.277 -11.267 1.00 97.44 192 ARG A O 1
ATOM 1547 N N . VAL A 1 193 ? 6.555 8.474 -10.100 1.00 97.00 193 VAL A N 1
ATOM 1548 C CA . VAL A 1 193 ? 7.052 7.501 -11.084 1.00 97.00 193 VAL A CA 1
ATOM 1549 C C . VAL A 1 193 ? 6.282 7.631 -12.396 1.00 97.00 193 VAL A C 1
ATOM 1551 O O . VAL A 1 193 ? 6.899 7.731 -13.452 1.00 97.00 193 VAL A O 1
ATOM 1554 N N . VAL A 1 194 ? 4.949 7.699 -12.340 1.00 96.12 194 VAL A N 1
ATOM 1555 C CA . VAL A 1 194 ? 4.106 7.888 -13.532 1.00 96.12 194 VAL A CA 1
ATOM 1556 C C . VAL A 1 194 ? 4.458 9.185 -14.268 1.00 96.12 194 VAL A C 1
ATOM 1558 O O . VAL A 1 194 ? 4.610 9.165 -15.487 1.00 96.12 194 VAL A O 1
ATOM 1561 N N . GLN A 1 195 ? 4.648 10.294 -13.549 1.00 95.56 195 GLN A N 1
ATOM 1562 C CA . GLN A 1 195 ? 5.073 11.568 -14.139 1.00 95.56 195 GLN A CA 1
ATOM 1563 C C . GLN A 1 195 ? 6.456 11.465 -14.789 1.00 95.56 195 GLN A C 1
ATOM 1565 O O . GLN A 1 195 ? 6.611 11.860 -15.940 1.00 95.56 195 GLN A O 1
ATOM 1570 N N . ALA A 1 196 ? 7.437 10.862 -14.111 1.00 95.00 196 ALA A N 1
ATOM 1571 C CA . ALA A 1 196 ? 8.775 10.664 -14.664 1.00 95.00 196 ALA A CA 1
ATOM 1572 C C . ALA A 1 196 ? 8.758 9.807 -15.945 1.00 95.00 196 ALA A C 1
ATOM 1574 O O . ALA A 1 196 ? 9.474 10.109 -16.900 1.00 95.00 196 ALA A O 1
ATOM 1575 N N . PHE A 1 197 ? 7.914 8.769 -15.999 1.00 92.81 197 PHE A N 1
ATOM 1576 C CA . PHE A 1 197 ? 7.703 7.984 -17.217 1.00 92.81 197 PHE A CA 1
ATOM 1577 C C . PHE A 1 197 ? 7.086 8.818 -18.336 1.00 92.81 197 PHE A C 1
ATOM 1579 O O . PHE A 1 197 ? 7.560 8.751 -19.467 1.00 92.81 197 PHE A O 1
ATOM 1586 N N . HIS A 1 198 ? 6.071 9.623 -18.026 1.00 93.00 198 HIS A N 1
ATOM 1587 C CA . HIS A 1 198 ? 5.439 10.496 -19.007 1.00 93.00 198 HIS A CA 1
ATOM 1588 C C . HIS A 1 198 ? 6.422 11.536 -19.563 1.00 93.00 198 HIS A C 1
ATOM 1590 O O . HIS A 1 198 ? 6.522 11.706 -20.774 1.00 93.00 198 HIS A O 1
ATOM 1596 N N . GLU A 1 199 ? 7.215 12.178 -18.703 1.00 89.88 199 GLU A N 1
ATOM 1597 C CA . GLU A 1 199 ? 8.277 13.097 -19.121 1.00 89.88 199 GLU A CA 1
ATOM 1598 C C . GLU A 1 199 ? 9.333 12.405 -19.984 1.00 89.88 199 GLU A C 1
ATOM 1600 O O . GLU A 1 199 ? 9.782 12.970 -20.980 1.00 89.88 199 GLU A O 1
ATOM 1605 N N . HIS A 1 200 ? 9.742 11.186 -19.623 1.00 87.00 200 HIS A N 1
ATOM 1606 C CA . HIS A 1 200 ? 10.680 10.407 -20.423 1.00 87.00 200 HIS A CA 1
ATOM 1607 C C . HIS A 1 200 ? 10.088 10.044 -21.790 1.00 87.00 200 HIS A C 1
ATOM 1609 O O . HIS A 1 200 ? 10.775 10.153 -22.806 1.00 87.00 200 HIS A O 1
ATOM 1615 N N . GLU A 1 201 ? 8.820 9.640 -21.844 1.00 84.75 201 GLU A N 1
ATOM 1616 C CA . GLU A 1 201 ? 8.129 9.362 -23.101 1.00 84.75 201 GLU A CA 1
ATOM 1617 C C . GLU A 1 201 ? 8.060 10.621 -23.972 1.00 84.75 201 GLU A C 1
ATOM 1619 O O . GLU A 1 201 ? 8.413 10.564 -25.149 1.00 84.75 201 GLU A O 1
ATOM 1624 N N . MET A 1 202 ? 7.715 11.773 -23.391 1.00 82.75 202 MET A N 1
ATOM 1625 C CA . MET A 1 202 ? 7.697 13.050 -24.105 1.00 82.75 202 MET A CA 1
ATOM 1626 C C . MET A 1 202 ? 9.087 13.469 -24.582 1.00 82.75 202 MET A C 1
ATOM 1628 O O . MET A 1 202 ? 9.207 13.887 -25.726 1.00 82.75 202 MET A O 1
ATOM 1632 N N . LYS A 1 203 ? 10.147 13.282 -23.784 1.00 77.12 203 LYS A N 1
ATOM 1633 C CA . LYS A 1 203 ? 11.547 13.511 -24.202 1.00 77.12 203 LYS A CA 1
ATOM 1634 C C . LYS A 1 203 ? 12.003 12.551 -25.304 1.00 77.12 203 LYS A C 1
ATOM 1636 O O . LYS A 1 203 ? 12.826 12.893 -26.144 1.00 77.12 203 LYS A O 1
ATOM 1641 N N . THR A 1 204 ? 11.480 11.329 -25.310 1.00 71.12 204 THR A N 1
ATOM 1642 C CA . THR A 1 204 ? 11.789 10.340 -26.351 1.00 71.12 204 THR A CA 1
ATOM 1643 C C . THR A 1 204 ? 11.034 10.654 -27.643 1.00 71.12 204 THR A C 1
ATOM 1645 O O . THR A 1 204 ? 11.584 10.480 -28.727 1.00 71.12 204 THR A O 1
ATOM 1648 N N . ARG A 1 205 ? 9.801 11.169 -27.536 1.00 64.00 205 ARG A N 1
ATOM 1649 C CA . ARG A 1 205 ? 9.010 11.675 -28.667 1.00 64.00 205 ARG A CA 1
ATOM 1650 C C . ARG A 1 205 ? 9.464 13.049 -29.153 1.00 64.00 205 ARG A C 1
ATOM 1652 O O . ARG A 1 205 ? 9.223 13.373 -30.314 1.00 64.00 205 ARG A O 1
ATOM 1659 N N . SER A 1 206 ? 10.085 13.867 -28.303 1.00 59.44 206 SER A N 1
ATOM 1660 C CA . SER A 1 206 ? 10.560 15.195 -28.676 1.00 59.44 206 SER A CA 1
ATOM 1661 C C . SER A 1 206 ? 11.727 15.044 -29.636 1.00 59.44 206 SER A C 1
ATOM 1663 O O . SER A 1 206 ? 12.858 14.855 -29.212 1.00 59.44 206 SER A O 1
ATOM 1665 N N . THR A 1 207 ? 11.387 15.077 -30.922 1.00 58.59 207 THR A N 1
ATOM 1666 C CA . THR A 1 207 ? 12.141 15.378 -32.146 1.00 58.59 207 THR A CA 1
ATOM 1667 C C . THR A 1 207 ? 13.592 14.940 -32.303 1.00 58.59 207 THR A C 1
ATOM 1669 O O . THR A 1 207 ? 13.930 14.581 -33.412 1.00 58.59 207 THR A O 1
ATOM 1672 N N . GLU A 1 208 ? 14.462 14.969 -31.304 1.00 62.69 208 GLU A N 1
ATOM 1673 C CA . GLU A 1 208 ? 15.897 14.706 -31.445 1.00 62.69 208 GLU A CA 1
ATOM 1674 C C . GLU A 1 208 ? 16.153 13.249 -31.860 1.00 62.69 208 GLU A C 1
ATOM 1676 O O . GLU A 1 208 ? 16.619 13.004 -32.965 1.00 62.69 208 GLU A O 1
ATOM 1681 N N . LYS A 1 209 ? 15.663 12.264 -31.094 1.00 66.50 209 LYS A N 1
ATOM 1682 C CA . LYS A 1 209 ? 15.811 10.837 -31.454 1.00 66.50 209 LYS A CA 1
ATOM 1683 C C . LYS A 1 209 ? 15.060 10.441 -32.730 1.00 66.50 209 LYS A C 1
ATOM 1685 O O . LYS A 1 209 ? 15.517 9.580 -33.477 1.00 66.50 209 LYS A O 1
ATOM 1690 N N . GLN A 1 210 ? 13.903 11.056 -32.980 1.00 71.88 210 GLN A N 1
ATOM 1691 C CA . GLN A 1 210 ? 13.108 10.791 -34.180 1.00 71.88 210 GLN A CA 1
ATOM 1692 C C . GLN A 1 210 ? 13.766 11.399 -35.431 1.00 71.88 210 GLN A C 1
ATOM 1694 O O . GLN A 1 210 ? 13.831 10.739 -36.464 1.00 71.88 210 GLN A O 1
ATOM 1699 N N . LYS A 1 211 ? 14.312 12.619 -35.332 1.00 75.56 211 LYS A N 1
ATOM 1700 C CA . LYS A 1 211 ? 15.067 13.271 -36.413 1.00 75.56 211 LYS A CA 1
ATOM 1701 C C . LYS A 1 211 ? 16.375 12.546 -36.694 1.00 75.56 211 LYS A C 1
ATOM 1703 O O . LYS A 1 211 ? 16.697 12.383 -37.865 1.00 75.56 211 LYS A O 1
ATOM 1708 N N . ASP A 1 212 ? 17.074 12.068 -35.666 1.00 82.12 212 ASP A N 1
ATOM 1709 C CA . ASP A 1 212 ? 18.292 11.268 -35.826 1.00 82.12 212 ASP A CA 1
ATOM 1710 C C . ASP A 1 212 ? 17.995 9.965 -36.575 1.00 82.12 212 ASP A C 1
ATOM 1712 O O . ASP A 1 212 ? 18.700 9.605 -37.518 1.00 82.12 212 ASP A O 1
ATOM 1716 N N . PHE A 1 213 ? 16.904 9.280 -36.216 1.00 83.38 213 PHE A N 1
ATOM 1717 C CA . PHE A 1 213 ? 16.472 8.075 -36.921 1.00 83.38 213 PHE A CA 1
ATOM 1718 C C . PHE A 1 213 ? 16.069 8.366 -38.375 1.00 83.38 213 PHE A C 1
ATOM 1720 O O . PHE A 1 213 ? 16.465 7.640 -39.287 1.00 83.38 213 PHE A O 1
ATOM 1727 N N . GLU A 1 214 ? 15.323 9.443 -38.624 1.00 87.00 214 GLU A N 1
ATOM 1728 C CA . GLU A 1 214 ? 14.948 9.864 -39.980 1.00 87.00 214 GLU A CA 1
ATOM 1729 C C . GLU A 1 214 ? 16.158 10.278 -40.826 1.00 87.00 214 GLU A C 1
ATOM 1731 O O . GLU A 1 214 ? 16.225 9.952 -42.013 1.00 87.00 214 GLU A O 1
ATOM 1736 N N . GLN A 1 215 ? 17.132 10.972 -40.234 1.00 90.06 215 GLN A N 1
ATOM 1737 C CA . GLN A 1 215 ? 18.384 11.324 -40.893 1.00 90.06 215 GLN A CA 1
ATOM 1738 C C . GLN A 1 215 ? 19.188 10.071 -41.241 1.00 90.06 215 GLN A C 1
ATOM 1740 O O . GLN A 1 215 ? 19.588 9.920 -42.394 1.00 90.06 215 GLN A O 1
ATOM 1745 N N . LEU A 1 216 ? 19.336 9.140 -40.297 1.00 93.38 216 LEU A N 1
ATOM 1746 C CA . LEU A 1 216 ? 20.008 7.866 -40.535 1.00 93.38 216 LEU A CA 1
ATOM 1747 C C . LEU A 1 216 ? 19.324 7.073 -41.658 1.00 93.38 216 LEU A C 1
ATOM 1749 O O . LEU A 1 216 ? 19.994 6.515 -42.524 1.00 93.38 216 LEU A O 1
ATOM 1753 N N . MET A 1 217 ? 17.990 7.056 -41.699 1.00 92.81 217 MET A N 1
ATOM 1754 C CA . MET A 1 217 ? 17.238 6.414 -42.779 1.00 92.81 217 MET A CA 1
ATOM 1755 C C . MET A 1 217 ? 17.525 7.048 -44.146 1.00 92.81 217 MET A C 1
ATOM 1757 O O . MET A 1 217 ? 17.701 6.314 -45.122 1.00 92.81 217 MET A O 1
ATOM 1761 N N . ARG A 1 218 ? 17.624 8.383 -44.225 1.00 95.56 218 ARG A N 1
ATOM 1762 C CA . ARG A 1 218 ? 18.016 9.088 -45.460 1.00 95.56 218 ARG A CA 1
ATOM 1763 C C . ARG A 1 218 ? 19.443 8.742 -45.882 1.00 95.56 218 ARG A C 1
ATOM 1765 O O . ARG A 1 218 ? 19.667 8.417 -47.045 1.00 95.56 218 ARG A O 1
ATOM 1772 N N . GLU A 1 219 ? 20.391 8.750 -44.949 1.00 94.81 219 GLU A N 1
ATOM 1773 C CA . GLU A 1 219 ? 21.793 8.406 -45.220 1.00 94.81 219 GLU A CA 1
ATOM 1774 C C . GLU A 1 219 ? 21.940 6.956 -45.703 1.00 94.81 219 GLU A C 1
ATOM 1776 O O . GLU A 1 219 ? 22.635 6.688 -46.684 1.00 94.81 219 GLU A O 1
ATOM 1781 N N . VAL A 1 220 ? 21.218 6.014 -45.086 1.00 96.31 220 VAL A N 1
ATOM 1782 C CA . VAL A 1 220 ? 21.187 4.608 -45.516 1.00 96.31 220 VAL A CA 1
ATOM 1783 C C . VAL A 1 220 ? 20.596 4.464 -46.920 1.00 96.31 220 VAL A C 1
ATOM 1785 O O . VAL A 1 220 ? 21.096 3.663 -47.715 1.00 96.31 220 VAL A O 1
ATOM 1788 N N . GLN A 1 221 ? 19.541 5.213 -47.250 1.00 95.31 221 GLN A N 1
ATOM 1789 C CA . GLN A 1 221 ? 18.958 5.208 -48.594 1.00 95.31 221 GLN A CA 1
ATOM 1790 C C . GLN A 1 221 ? 19.936 5.756 -49.641 1.00 95.31 221 GLN A C 1
ATOM 1792 O O . GLN A 1 221 ? 20.118 5.120 -50.682 1.00 95.31 221 GLN A O 1
ATOM 1797 N N . GLU A 1 222 ? 20.619 6.866 -49.356 1.00 95.31 222 GLU A N 1
ATOM 1798 C CA . GLU A 1 222 ? 21.598 7.445 -50.283 1.00 95.31 222 GLU A CA 1
ATOM 1799 C C . GLU A 1 222 ? 22.816 6.531 -50.462 1.00 95.31 222 GLU A C 1
ATOM 1801 O O . GLU A 1 222 ? 23.237 6.269 -51.589 1.00 95.31 222 GLU A O 1
ATOM 1806 N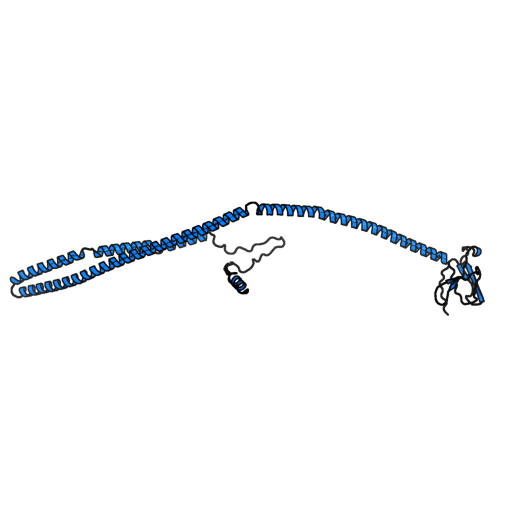 N . ALA A 1 223 ? 23.324 5.927 -49.384 1.00 95.00 223 ALA A N 1
ATOM 1807 C CA . ALA A 1 223 ? 24.409 4.951 -49.467 1.00 95.00 223 ALA A CA 1
ATOM 1808 C C . ALA A 1 223 ? 24.036 3.747 -50.352 1.00 95.00 223 ALA A C 1
ATOM 1810 O O . ALA A 1 223 ? 24.848 3.277 -51.158 1.00 95.00 223 ALA A O 1
ATOM 1811 N N . ARG A 1 224 ? 22.787 3.265 -50.259 1.00 92.81 224 ARG A N 1
ATOM 1812 C CA . ARG A 1 224 ? 22.271 2.216 -51.154 1.00 92.81 224 ARG A CA 1
ATOM 1813 C C . ARG A 1 224 ? 22.218 2.695 -52.606 1.00 92.81 224 ARG A C 1
ATOM 1815 O O . ARG A 1 224 ? 22.649 1.953 -53.488 1.00 92.81 224 ARG A O 1
ATOM 1822 N N . ARG A 1 225 ? 21.746 3.919 -52.862 1.00 94.56 225 ARG A N 1
ATOM 1823 C CA . ARG A 1 225 ? 21.679 4.512 -54.209 1.00 94.56 225 ARG A CA 1
ATOM 1824 C C . ARG A 1 225 ? 23.066 4.650 -54.841 1.00 94.56 225 ARG A C 1
ATOM 1826 O O . ARG A 1 225 ? 23.266 4.190 -55.964 1.00 94.56 225 ARG A O 1
ATOM 1833 N N . ILE A 1 226 ? 24.031 5.212 -54.112 1.00 91.50 226 ILE A N 1
ATOM 1834 C CA . ILE A 1 226 ? 25.424 5.362 -54.559 1.00 91.50 226 ILE A CA 1
ATOM 1835 C C . ILE A 1 226 ? 26.013 3.996 -54.908 1.00 91.50 226 ILE A C 1
ATOM 1837 O O . ILE A 1 226 ? 26.586 3.835 -55.988 1.00 91.50 226 ILE A O 1
ATOM 1841 N N . LYS A 1 227 ? 25.832 2.992 -54.040 1.00 89.69 227 LYS A N 1
ATOM 1842 C CA . LYS A 1 227 ? 26.309 1.627 -54.299 1.00 89.69 227 LYS A CA 1
ATOM 1843 C C . LYS A 1 227 ? 25.729 1.063 -55.600 1.00 89.69 227 LYS A C 1
ATOM 1845 O O . LYS A 1 227 ? 26.484 0.551 -56.424 1.00 89.69 227 LYS A O 1
ATOM 1850 N N . MET A 1 228 ? 24.418 1.199 -55.800 1.00 87.06 228 MET A N 1
ATOM 1851 C CA . MET A 1 228 ? 23.736 0.720 -57.006 1.00 87.06 228 MET A CA 1
ATOM 1852 C C . MET A 1 228 ? 24.191 1.433 -58.282 1.00 87.06 228 MET A C 1
ATOM 1854 O O . MET A 1 228 ? 24.203 0.811 -59.336 1.00 87.06 228 MET A O 1
ATOM 1858 N N . LEU A 1 229 ? 24.591 2.704 -58.205 1.00 86.19 229 LEU A N 1
ATOM 1859 C CA . LEU A 1 229 ? 25.061 3.458 -59.370 1.00 86.19 229 LEU A CA 1
ATOM 1860 C C . LEU A 1 229 ? 26.505 3.102 -59.770 1.00 86.19 229 LEU A C 1
ATOM 1862 O O . LEU A 1 229 ? 26.838 3.040 -60.954 1.00 86.19 229 LEU A O 1
ATOM 1866 N N . HIS A 1 230 ? 27.378 2.857 -58.791 1.00 83.75 230 HIS A N 1
ATOM 1867 C CA . HIS A 1 230 ? 28.813 2.679 -59.043 1.00 83.75 230 HIS A CA 1
ATOM 1868 C C . HIS A 1 230 ? 29.222 1.217 -59.249 1.00 83.75 230 HIS A C 1
ATOM 1870 O O . HIS A 1 230 ? 30.204 0.951 -59.943 1.00 83.75 230 HIS A O 1
ATOM 1876 N N . GLN A 1 231 ? 28.492 0.259 -58.671 1.00 82.12 231 GLN A N 1
ATOM 1877 C CA . GLN A 1 231 ? 28.827 -1.160 -58.796 1.00 82.12 231 GLN A CA 1
ATOM 1878 C C . GLN A 1 231 ? 28.686 -1.690 -60.242 1.00 82.12 231 GLN A C 1
ATOM 1880 O O . GLN A 1 231 ? 29.646 -2.298 -60.716 1.00 82.12 231 GLN A O 1
ATOM 1885 N N . PRO A 1 232 ? 27.596 -1.416 -60.989 1.00 78.12 232 PRO A N 1
ATOM 1886 C CA . PRO A 1 232 ? 27.468 -1.838 -62.388 1.00 78.12 232 PRO A CA 1
ATOM 1887 C C . PRO A 1 232 ? 28.490 -1.160 -63.303 1.00 78.12 232 PRO A C 1
ATOM 1889 O O . PRO A 1 232 ? 29.086 -1.814 -64.149 1.00 78.12 232 PRO A O 1
ATOM 1892 N N . SER A 1 233 ? 28.753 0.132 -63.089 1.00 79.44 233 SER A N 1
ATOM 1893 C CA . SER A 1 233 ? 29.695 0.913 -63.900 1.00 79.44 233 SER A CA 1
ATOM 1894 C C . SER A 1 233 ? 31.134 0.398 -63.783 1.00 79.44 233 SER A C 1
ATOM 1896 O O . SER A 1 233 ? 31.844 0.306 -64.781 1.00 79.44 233 SER A O 1
ATOM 1898 N N . ARG A 1 234 ? 31.567 0.005 -62.574 1.00 83.62 234 ARG A N 1
ATOM 1899 C CA . ARG A 1 234 ? 32.900 -0.588 -62.366 1.00 83.62 234 ARG A CA 1
ATOM 1900 C C . ARG A 1 234 ? 33.032 -1.965 -63.013 1.00 83.62 234 ARG A C 1
ATOM 1902 O O . ARG A 1 234 ? 34.067 -2.242 -63.607 1.00 83.62 234 ARG A O 1
ATOM 1909 N N . VAL A 1 235 ? 32.002 -2.806 -62.903 1.00 87.00 235 VAL A N 1
ATOM 1910 C CA . VAL A 1 235 ? 32.000 -4.143 -63.519 1.00 87.00 235 VAL A CA 1
ATOM 1911 C C . VAL A 1 235 ? 32.012 -4.028 -65.043 1.00 87.00 235 VAL A C 1
ATOM 1913 O O . VAL A 1 235 ? 32.878 -4.617 -65.679 1.00 87.00 235 VAL A O 1
ATOM 1916 N N . MET A 1 236 ? 31.149 -3.184 -65.612 1.00 85.62 236 MET A N 1
ATOM 1917 C CA . MET A 1 236 ? 31.077 -2.947 -67.056 1.00 85.62 236 MET A CA 1
ATOM 1918 C C . MET A 1 236 ? 32.410 -2.437 -67.626 1.00 85.62 236 MET A C 1
ATOM 1920 O O . MET A 1 236 ? 32.866 -2.911 -68.664 1.00 85.62 236 MET A O 1
ATOM 1924 N N . HIS A 1 237 ? 33.074 -1.495 -66.944 1.00 87.38 237 HIS A N 1
ATOM 1925 C CA . HIS A 1 237 ? 34.370 -0.984 -67.397 1.00 87.38 237 HIS A CA 1
ATOM 1926 C C . HIS A 1 237 ? 35.437 -2.088 -67.455 1.00 87.38 237 HIS A C 1
ATOM 1928 O O . HIS A 1 237 ? 36.131 -2.223 -68.462 1.00 87.38 237 HIS A O 1
ATOM 1934 N N . MET A 1 238 ? 35.517 -2.919 -66.411 1.00 92.31 238 MET A N 1
ATOM 1935 C CA . MET A 1 238 ? 36.446 -4.052 -66.369 1.00 92.31 238 MET A CA 1
ATOM 1936 C C . MET A 1 238 ? 36.122 -5.111 -67.433 1.00 92.31 238 MET A C 1
ATOM 1938 O O . MET A 1 238 ? 37.032 -5.695 -68.018 1.00 92.31 238 MET A O 1
ATOM 1942 N N . GLU A 1 239 ? 34.841 -5.361 -67.714 1.00 91.12 239 GLU A N 1
ATOM 1943 C CA . GLU A 1 239 ? 34.412 -6.291 -68.766 1.00 91.12 239 GLU A CA 1
ATOM 1944 C C . GLU A 1 239 ? 34.850 -5.819 -70.158 1.00 91.12 239 GLU A C 1
ATOM 1946 O O . GLU A 1 239 ? 35.395 -6.613 -70.930 1.00 91.12 239 GLU A O 1
ATOM 1951 N N . HIS A 1 240 ? 34.687 -4.529 -70.462 1.00 93.81 240 HIS A N 1
ATOM 1952 C CA . HIS A 1 240 ? 35.156 -3.950 -71.722 1.00 93.81 240 HIS A CA 1
ATOM 1953 C C . HIS A 1 240 ? 36.683 -3.989 -71.854 1.00 93.81 240 HIS A C 1
ATOM 1955 O O . HIS A 1 240 ? 37.190 -4.343 -72.921 1.00 93.81 240 HIS A O 1
ATOM 1961 N N . GLU A 1 241 ? 37.422 -3.687 -70.783 1.00 95.38 241 GLU A N 1
ATOM 1962 C CA . GLU A 1 241 ? 38.887 -3.775 -70.776 1.00 95.38 241 GLU A CA 1
ATOM 1963 C C . GLU A 1 241 ? 39.363 -5.216 -71.025 1.00 95.38 241 GLU A C 1
ATOM 1965 O O . GLU A 1 241 ? 40.204 -5.461 -71.893 1.00 95.38 241 GLU A O 1
ATOM 1970 N N . LEU A 1 242 ? 38.764 -6.199 -70.343 1.00 96.31 242 LEU A N 1
ATOM 1971 C CA . LEU A 1 242 ? 39.059 -7.617 -70.564 1.00 96.31 242 LEU A CA 1
ATOM 1972 C C . LEU A 1 242 ? 38.742 -8.059 -71.995 1.00 96.31 242 LEU A C 1
ATOM 1974 O O . LEU A 1 242 ? 39.496 -8.841 -72.579 1.00 96.31 242 LEU A O 1
ATOM 1978 N N . GLN A 1 243 ? 37.642 -7.577 -72.575 1.00 95.75 243 GLN A N 1
ATOM 1979 C CA . GLN A 1 243 ? 37.290 -7.876 -73.959 1.00 95.75 243 GLN A CA 1
ATOM 1980 C C . GLN A 1 243 ? 38.322 -7.297 -74.937 1.00 95.75 243 GLN A C 1
ATOM 1982 O O . GLN A 1 243 ? 38.768 -8.013 -75.836 1.00 95.75 243 GLN A O 1
ATOM 1987 N N . ALA A 1 244 ? 38.763 -6.054 -74.730 1.00 96.56 244 ALA A N 1
ATOM 1988 C CA . ALA A 1 244 ? 39.805 -5.427 -75.541 1.00 96.56 244 ALA A CA 1
ATOM 1989 C C . ALA A 1 244 ? 41.137 -6.192 -75.452 1.00 96.56 244 ALA A C 1
ATOM 1991 O O . ALA A 1 244 ? 41.755 -6.485 -76.478 1.00 96.56 244 ALA A O 1
ATOM 1992 N N . LEU A 1 245 ? 41.547 -6.596 -74.245 1.00 97.31 245 LEU A N 1
ATOM 1993 C CA . LEU A 1 245 ? 42.758 -7.394 -74.038 1.00 97.31 245 LEU A CA 1
ATOM 1994 C C . LEU A 1 245 ? 42.677 -8.763 -74.721 1.00 97.31 245 LEU A C 1
ATOM 1996 O O . LEU A 1 245 ? 43.662 -9.216 -75.305 1.00 97.31 245 LEU A O 1
ATOM 2000 N N . ARG A 1 246 ? 41.511 -9.419 -74.697 1.00 97.44 246 ARG A N 1
ATOM 2001 C CA . ARG A 1 246 ? 41.295 -10.693 -75.403 1.00 97.44 246 ARG A CA 1
ATOM 2002 C C . ARG A 1 246 ? 41.434 -10.542 -76.916 1.00 97.44 246 ARG A C 1
ATOM 2004 O O . ARG A 1 246 ? 42.060 -11.399 -77.535 1.00 97.44 246 ARG A O 1
ATOM 2011 N N . ILE A 1 247 ? 40.897 -9.465 -77.495 1.00 96.88 247 ILE A N 1
ATOM 2012 C CA . ILE A 1 247 ? 41.032 -9.169 -78.931 1.00 96.88 247 ILE A CA 1
ATOM 2013 C C . ILE A 1 247 ? 42.508 -8.960 -79.286 1.00 96.88 247 ILE A C 1
ATOM 2015 O O . ILE A 1 247 ? 43.033 -9.660 -80.149 1.00 96.88 247 ILE A O 1
ATOM 2019 N N . GLN A 1 248 ? 43.213 -8.095 -78.550 1.00 97.25 248 GLN A N 1
ATOM 2020 C CA . GLN A 1 248 ? 44.640 -7.845 -78.786 1.00 97.25 248 GLN A CA 1
ATOM 2021 C C . GLN A 1 248 ? 45.494 -9.107 -78.622 1.00 97.25 248 GLN A C 1
ATOM 2023 O O . GLN A 1 248 ? 46.445 -9.332 -79.373 1.00 97.25 248 GLN A O 1
ATOM 2028 N N . TYR A 1 249 ? 45.174 -9.944 -77.634 1.00 97.38 249 TYR A N 1
ATOM 2029 C CA . TYR A 1 249 ? 45.859 -11.214 -77.433 1.00 97.38 249 TYR A CA 1
ATOM 2030 C C . TYR A 1 249 ? 45.629 -12.167 -78.610 1.00 97.38 249 TYR A C 1
ATOM 2032 O O . TYR A 1 249 ? 46.583 -12.786 -79.085 1.00 97.38 249 TYR A O 1
ATOM 2040 N N . ALA A 1 250 ? 44.395 -12.263 -79.112 1.00 96.56 250 ALA A N 1
ATOM 2041 C CA . ALA A 1 250 ? 44.070 -13.082 -80.275 1.00 96.56 250 ALA A CA 1
ATOM 2042 C C . ALA A 1 250 ? 44.829 -12.610 -81.527 1.00 96.56 250 ALA A C 1
ATOM 2044 O O . ALA A 1 250 ? 45.454 -13.429 -82.200 1.00 96.56 250 ALA A O 1
ATOM 2045 N N . GLU A 1 251 ? 44.865 -11.302 -81.791 1.00 96.31 251 GLU A N 1
ATOM 2046 C CA . GLU A 1 251 ? 45.630 -10.706 -82.894 1.00 96.31 251 GLU A CA 1
ATOM 2047 C C . GLU A 1 251 ? 47.129 -10.998 -82.776 1.00 96.31 251 GLU A C 1
ATOM 2049 O O . GLU A 1 251 ? 47.734 -11.534 -83.706 1.00 96.31 251 GLU A O 1
ATOM 2054 N N . LYS A 1 252 ? 47.732 -10.733 -81.607 1.00 96.69 252 LYS A N 1
ATOM 2055 C CA . LYS A 1 252 ? 49.156 -11.022 -81.367 1.00 96.69 252 LYS A CA 1
ATOM 2056 C C . LYS A 1 252 ? 49.473 -12.509 -81.492 1.00 96.69 252 LYS A C 1
ATOM 2058 O O . LYS A 1 252 ? 50.536 -12.863 -82.003 1.00 96.69 252 LYS A O 1
ATOM 2063 N N . SER A 1 253 ? 48.570 -13.379 -81.046 1.00 96.44 253 SER A N 1
ATOM 2064 C CA . SER A 1 253 ? 48.708 -14.827 -81.196 1.00 96.44 253 SER A CA 1
ATOM 2065 C C . SER A 1 253 ? 48.689 -15.235 -82.672 1.00 96.44 253 SER A C 1
ATOM 2067 O O . SER A 1 253 ? 49.578 -15.967 -83.110 1.00 96.44 253 SER A O 1
ATOM 2069 N N . MET A 1 254 ? 47.757 -14.699 -83.472 1.00 95.94 254 MET A N 1
ATOM 2070 C CA . MET A 1 254 ? 47.711 -14.941 -84.918 1.00 95.94 254 MET A CA 1
ATOM 2071 C C . MET A 1 254 ? 48.994 -14.479 -85.613 1.00 95.94 254 MET A C 1
ATOM 2073 O O . MET A 1 254 ? 49.600 -15.269 -86.339 1.00 95.94 254 MET A O 1
ATOM 2077 N N . SER A 1 255 ? 49.458 -13.258 -85.333 1.00 95.38 255 SER A N 1
ATOM 2078 C CA . SER A 1 255 ? 50.714 -12.737 -85.883 1.00 95.38 255 SER A CA 1
ATOM 2079 C C . SER A 1 255 ? 51.915 -13.585 -85.458 1.00 95.38 255 SER A C 1
ATOM 2081 O O . SER A 1 255 ? 52.781 -13.889 -86.272 1.00 95.38 255 SER A O 1
ATOM 2083 N N . SER A 1 256 ? 51.959 -14.049 -84.204 1.00 94.69 256 SER A N 1
ATOM 2084 C CA . SER A 1 256 ? 53.017 -14.947 -83.722 1.00 94.69 256 SER A CA 1
ATOM 2085 C C . SER A 1 256 ? 53.023 -16.283 -84.470 1.00 94.69 256 SER A C 1
ATOM 2087 O O . SER A 1 256 ? 54.083 -16.768 -84.871 1.00 94.69 256 SER A O 1
ATOM 2089 N N . VAL A 1 257 ? 51.849 -16.877 -84.705 1.00 94.88 257 VAL A N 1
ATOM 2090 C CA . VAL A 1 257 ? 51.719 -18.114 -85.488 1.00 94.88 257 VAL A CA 1
ATOM 2091 C C . VAL A 1 257 ? 52.127 -17.888 -86.947 1.00 94.88 257 VAL A C 1
ATOM 2093 O O . VAL A 1 257 ? 52.818 -18.735 -87.515 1.00 94.88 257 VAL A O 1
ATOM 2096 N N . GLN A 1 258 ? 51.749 -16.759 -87.553 1.00 94.75 258 GLN A N 1
ATOM 2097 C CA . GLN A 1 258 ? 52.149 -16.395 -88.917 1.00 94.75 258 GLN A CA 1
ATOM 2098 C C . GLN A 1 258 ? 53.668 -16.231 -89.039 1.00 94.75 258 GLN A C 1
ATOM 2100 O O . GLN A 1 258 ? 54.280 -16.887 -89.882 1.00 94.75 258 GLN A O 1
ATOM 2105 N N . LEU A 1 259 ? 54.291 -15.471 -88.135 1.00 93.88 259 LEU A N 1
ATOM 2106 C CA . LEU A 1 259 ? 55.745 -15.296 -88.087 1.00 93.88 259 LEU A CA 1
ATOM 2107 C C . LEU A 1 259 ? 56.473 -16.628 -87.884 1.00 93.88 259 LEU A C 1
ATOM 2109 O O . LEU A 1 259 ? 57.469 -16.897 -88.549 1.00 93.88 259 LEU A O 1
ATOM 2113 N N . ARG A 1 260 ? 55.962 -17.521 -87.022 1.00 91.25 260 ARG A N 1
ATOM 2114 C CA . ARG A 1 260 ? 56.524 -18.876 -86.872 1.00 91.25 260 ARG A CA 1
ATOM 2115 C C . ARG A 1 260 ? 56.470 -19.673 -88.179 1.00 91.25 260 ARG A C 1
ATOM 2117 O O . ARG A 1 260 ? 57.431 -20.375 -88.488 1.00 91.25 260 ARG A O 1
ATOM 2124 N N . LYS A 1 261 ? 55.386 -19.564 -88.956 1.00 93.50 261 LYS A N 1
ATOM 2125 C CA . LYS A 1 261 ? 55.269 -20.212 -90.277 1.00 93.50 261 LYS A CA 1
ATOM 2126 C C . LYS A 1 261 ? 56.230 -19.607 -91.303 1.00 93.50 261 LYS A C 1
ATOM 2128 O O . LYS A 1 261 ? 56.799 -20.347 -92.099 1.00 93.50 261 LYS A O 1
ATOM 2133 N N . GLU A 1 262 ? 56.415 -18.290 -91.306 1.00 90.81 262 GLU A N 1
ATOM 2134 C CA . GLU A 1 262 ? 57.395 -17.606 -92.163 1.00 90.81 262 GLU A CA 1
ATOM 2135 C C . GLU A 1 262 ? 58.829 -17.999 -91.828 1.00 90.81 262 GLU A C 1
ATOM 2137 O O . GLU A 1 262 ? 59.566 -18.411 -92.719 1.00 90.81 262 GLU A O 1
ATOM 2142 N N . LEU A 1 263 ? 59.197 -17.991 -90.546 1.00 89.25 263 LEU A N 1
ATOM 2143 C CA . LEU A 1 263 ? 60.512 -18.447 -90.096 1.00 89.25 263 LEU A CA 1
ATOM 2144 C C . LEU A 1 263 ? 60.774 -19.907 -90.481 1.00 89.25 263 LEU A C 1
ATOM 2146 O O . LEU A 1 263 ? 61.876 -20.239 -90.907 1.00 89.25 263 LEU A O 1
ATOM 2150 N N . ALA A 1 264 ? 59.769 -20.783 -90.379 1.00 88.62 264 ALA A N 1
ATOM 2151 C CA . ALA A 1 264 ? 59.893 -22.167 -90.829 1.00 88.62 264 ALA A CA 1
ATOM 2152 C C . ALA A 1 264 ? 60.088 -22.282 -92.354 1.00 88.62 264 ALA A C 1
ATOM 2154 O O . ALA A 1 264 ? 60.836 -23.148 -92.801 1.00 88.62 264 ALA A O 1
ATOM 2155 N N . ARG A 1 265 ? 59.450 -21.414 -93.155 1.00 84.69 265 ARG A N 1
ATOM 2156 C CA . ARG A 1 265 ? 59.654 -21.358 -94.614 1.00 84.69 265 ARG A CA 1
ATOM 2157 C C . ARG A 1 265 ? 61.046 -20.840 -94.978 1.00 84.69 265 ARG A C 1
ATOM 2159 O O . ARG A 1 265 ? 61.713 -21.473 -95.788 1.00 84.69 265 ARG A O 1
ATOM 2166 N N . ASN A 1 266 ? 61.500 -19.758 -94.348 1.00 82.25 266 ASN A N 1
ATOM 2167 C CA . ASN A 1 266 ? 62.826 -19.188 -94.604 1.00 82.25 266 ASN A CA 1
ATOM 2168 C C . ASN A 1 266 ? 63.944 -20.167 -94.237 1.00 82.25 266 ASN A C 1
ATOM 2170 O O . ASN A 1 266 ? 64.868 -20.336 -95.022 1.00 82.25 266 ASN A O 1
ATOM 2174 N N . LYS A 1 267 ? 63.817 -20.893 -93.116 1.00 81.88 267 LYS A N 1
ATOM 2175 C CA . LYS A 1 267 ? 64.772 -21.956 -92.759 1.00 81.88 267 LYS A CA 1
ATOM 2176 C C . LYS A 1 267 ? 64.889 -23.033 -93.841 1.00 81.88 267 LYS A C 1
ATOM 2178 O O . LYS A 1 267 ? 65.998 -23.401 -94.196 1.00 81.88 267 LYS A O 1
ATOM 2183 N N . ARG A 1 268 ? 63.766 -23.491 -94.409 1.00 77.38 268 ARG A N 1
ATOM 2184 C CA . ARG A 1 268 ? 63.778 -24.478 -95.507 1.00 77.38 268 ARG A CA 1
ATOM 2185 C C . ARG A 1 268 ? 64.443 -23.934 -96.777 1.00 77.38 268 ARG A C 1
ATOM 2187 O O . ARG A 1 268 ? 65.131 -24.676 -97.463 1.00 77.38 268 ARG A O 1
ATOM 2194 N N . LEU A 1 269 ? 64.244 -22.654 -97.101 1.00 71.50 269 LEU A N 1
ATOM 2195 C CA . LEU A 1 269 ? 64.884 -22.019 -98.261 1.00 71.50 269 LEU A CA 1
ATOM 2196 C C . LEU A 1 269 ? 66.398 -21.855 -98.068 1.00 71.50 269 LEU A C 1
ATOM 2198 O O . LEU A 1 269 ? 67.158 -22.147 -98.986 1.00 71.50 269 LEU A O 1
ATOM 2202 N N . GLU A 1 270 ? 66.842 -21.438 -96.880 1.00 65.94 270 GLU A N 1
ATOM 2203 C CA . GLU A 1 270 ? 68.271 -21.378 -96.547 1.00 65.94 270 GLU A CA 1
ATOM 2204 C C . GLU A 1 270 ? 68.922 -22.768 -96.579 1.00 65.94 270 GLU A C 1
ATOM 2206 O O . GLU A 1 270 ? 70.025 -22.917 -97.099 1.00 65.94 270 GLU A O 1
ATOM 2211 N N . GLU A 1 271 ? 68.248 -23.800 -96.063 1.00 66.31 271 GLU A N 1
ATOM 2212 C CA . GLU A 1 271 ? 68.716 -25.190 -96.155 1.00 66.31 271 GLU A CA 1
ATOM 2213 C C . GLU A 1 271 ? 68.890 -25.647 -97.614 1.00 66.31 271 GLU A C 1
ATOM 2215 O O . GLU A 1 271 ? 69.874 -26.321 -97.907 1.00 66.31 271 GLU A O 1
ATOM 2220 N N . ASN A 1 272 ? 68.009 -25.229 -98.531 1.00 61.03 272 ASN A N 1
ATOM 2221 C CA . ASN A 1 272 ? 68.109 -25.562 -99.956 1.00 61.03 272 ASN A CA 1
ATOM 2222 C C . ASN A 1 272 ? 69.278 -24.847 -100.665 1.00 61.03 272 ASN A C 1
ATOM 2224 O O . ASN A 1 272 ? 69.965 -25.464 -101.474 1.00 61.03 272 ASN A O 1
ATOM 2228 N N . MET A 1 273 ? 69.544 -23.570 -100.360 1.00 59.16 273 MET A N 1
ATOM 2229 C CA . MET A 1 273 ? 70.661 -22.823 -100.977 1.00 59.16 273 MET A CA 1
ATOM 2230 C C . MET A 1 273 ? 72.034 -23.332 -100.513 1.00 59.16 273 MET A C 1
ATOM 2232 O O . MET A 1 273 ? 72.996 -23.310 -101.275 1.00 59.16 273 MET A O 1
ATOM 2236 N N . ASN A 1 274 ? 72.117 -23.854 -99.286 1.00 59.59 274 ASN A N 1
ATOM 2237 C CA . ASN A 1 274 ? 73.348 -24.399 -98.709 1.00 59.59 274 ASN A CA 1
ATOM 2238 C C . ASN A 1 274 ? 73.766 -25.777 -99.280 1.00 59.59 274 ASN A C 1
ATOM 2240 O O . ASN A 1 274 ? 74.706 -26.368 -98.752 1.00 59.59 274 ASN A O 1
ATOM 2244 N N . GLN A 1 275 ? 73.075 -26.315 -100.297 1.00 59.81 275 GLN A N 1
ATOM 2245 C CA . GLN A 1 275 ? 73.339 -27.642 -100.890 1.00 59.81 275 GLN A CA 1
ATOM 2246 C C . GLN A 1 275 ? 73.865 -27.600 -102.341 1.00 59.81 275 GLN A C 1
ATOM 2248 O O . GLN A 1 275 ? 73.999 -28.654 -102.963 1.00 59.81 275 GLN A O 1
ATOM 2253 N N . LEU A 1 276 ? 74.162 -26.412 -102.886 1.00 65.38 276 LEU A N 1
ATOM 2254 C CA . LEU A 1 276 ? 74.492 -26.222 -104.310 1.00 65.38 276 LEU A CA 1
ATOM 2255 C C . LEU A 1 276 ? 75.946 -26.569 -104.693 1.00 65.38 276 LEU A C 1
ATOM 2257 O O . LEU A 1 276 ? 76.210 -26.862 -105.859 1.00 65.38 276 LEU A O 1
ATOM 2261 N N . TYR A 1 277 ? 76.881 -26.573 -103.737 1.00 67.56 277 TYR A N 1
ATOM 2262 C CA . TYR A 1 277 ? 78.300 -26.861 -103.978 1.00 67.56 277 TYR A CA 1
ATOM 2263 C C . TYR A 1 277 ? 78.821 -27.944 -103.028 1.00 67.56 277 TYR A C 1
ATOM 2265 O O . TYR A 1 277 ? 78.399 -28.038 -101.875 1.00 67.56 277 TYR A O 1
ATOM 2273 N N . GLU A 1 278 ? 79.766 -28.746 -103.509 1.00 69.94 278 GLU A N 1
ATOM 2274 C CA . GLU A 1 278 ? 80.455 -29.793 -102.756 1.00 69.94 278 GLU A CA 1
ATOM 2275 C C . GLU A 1 278 ? 81.975 -29.573 -102.811 1.00 69.94 278 GLU A C 1
ATOM 2277 O O . GLU A 1 278 ? 82.486 -28.873 -103.684 1.00 69.94 278 GLU A O 1
ATOM 2282 N N . LEU A 1 279 ? 82.706 -30.116 -101.837 1.00 69.25 279 LEU A N 1
ATOM 2283 C CA . LEU A 1 279 ? 84.163 -30.059 -101.815 1.00 69.25 279 LEU A CA 1
ATOM 2284 C C . LEU A 1 279 ? 84.734 -31.358 -102.389 1.00 69.25 279 LEU A C 1
ATOM 2286 O O . LEU A 1 279 ? 84.449 -32.434 -101.871 1.00 69.25 279 LEU A O 1
ATOM 2290 N N . GLU A 1 280 ? 85.555 -31.256 -103.426 1.00 68.25 280 GLU A N 1
ATOM 2291 C CA . GLU A 1 280 ? 86.209 -32.383 -104.084 1.00 68.25 280 GLU A CA 1
ATOM 2292 C C . GLU A 1 280 ? 87.716 -32.392 -103.798 1.00 68.25 280 GLU A C 1
ATOM 2294 O O . GLU A 1 280 ? 88.426 -31.400 -103.985 1.00 68.25 280 GLU A O 1
ATOM 2299 N N . GLY A 1 281 ? 88.216 -33.540 -103.344 1.00 66.19 281 GLY A N 1
ATOM 2300 C CA . GLY A 1 281 ? 89.628 -33.781 -103.055 1.00 66.19 281 GLY A CA 1
ATOM 2301 C C . GLY A 1 281 ? 89.833 -34.543 -101.745 1.00 66.19 281 GLY A C 1
ATOM 2302 O O . GLY A 1 281 ? 88.951 -34.614 -100.895 1.00 66.19 281 GLY A O 1
ATOM 2303 N N . LEU A 1 282 ? 91.013 -35.142 -101.588 1.00 62.84 282 LEU A N 1
ATOM 2304 C CA . LEU A 1 282 ? 91.381 -35.864 -100.368 1.00 62.84 282 LEU A CA 1
ATOM 2305 C C . LEU A 1 282 ? 91.804 -34.869 -99.280 1.00 62.84 282 LEU A C 1
ATOM 2307 O O . LEU A 1 282 ? 92.700 -34.055 -99.496 1.00 62.84 282 LEU A O 1
ATOM 2311 N N . GLU A 1 283 ? 91.186 -34.950 -98.101 1.00 68.50 283 GLU A N 1
ATOM 2312 C CA . GLU A 1 283 ? 91.464 -34.088 -96.938 1.00 68.50 283 GLU A CA 1
ATOM 2313 C C . GLU A 1 283 ? 92.761 -34.503 -96.206 1.00 68.50 283 GLU A C 1
ATOM 2315 O O . GLU A 1 283 ? 92.785 -34.705 -94.992 1.00 68.50 283 GLU A O 1
ATOM 2320 N N . SER A 1 284 ? 93.861 -34.659 -96.950 1.00 61.94 284 SER A N 1
ATOM 2321 C CA . SER A 1 284 ? 95.185 -35.017 -96.429 1.00 61.94 284 SER A CA 1
ATOM 2322 C C . SER A 1 284 ? 96.247 -33.957 -96.726 1.00 61.94 284 SER A C 1
ATOM 2324 O O . SER A 1 284 ? 96.179 -33.214 -97.705 1.00 61.94 284 SER A O 1
ATOM 2326 N N . LEU A 1 285 ? 97.256 -33.892 -95.855 1.00 58.69 285 LEU A N 1
ATOM 2327 C CA . LEU A 1 285 ? 98.416 -33.013 -96.003 1.00 58.69 285 LEU A CA 1
ATOM 2328 C C . LEU A 1 285 ? 99.126 -33.268 -97.343 1.00 58.69 285 LEU A C 1
ATOM 2330 O O . LEU A 1 285 ? 99.495 -34.400 -97.647 1.00 58.69 285 LEU A O 1
ATOM 2334 N N . GLY A 1 286 ? 99.320 -32.211 -98.132 1.00 57.22 286 GLY A N 1
ATOM 2335 C CA . GLY A 1 286 ? 99.918 -32.279 -99.470 1.00 57.22 286 GLY A CA 1
ATOM 2336 C C . GLY A 1 286 ? 98.944 -32.581 -100.618 1.00 57.22 286 GLY A C 1
ATOM 2337 O O . GLY A 1 286 ? 99.365 -32.566 -101.772 1.00 57.22 286 GLY A O 1
ATOM 2338 N N . SER A 1 287 ? 97.659 -32.827 -100.340 1.00 66.44 287 SER A N 1
ATOM 2339 C CA . SER A 1 287 ? 96.604 -32.942 -101.362 1.00 66.44 287 SER A CA 1
ATOM 2340 C C . SER A 1 287 ? 96.042 -31.568 -101.746 1.00 66.44 287 SER A C 1
ATOM 2342 O O . SER A 1 287 ? 96.416 -30.562 -101.163 1.00 66.44 287 SER A O 1
ATOM 2344 N N . SER A 1 288 ? 95.153 -31.483 -102.733 1.00 65.25 288 SER A N 1
ATOM 2345 C CA . SER A 1 288 ? 94.484 -30.227 -103.105 1.00 65.25 288 SER A CA 1
ATOM 2346 C C . SER A 1 288 ? 92.970 -30.392 -103.029 1.00 65.25 288 SER A C 1
ATOM 2348 O O . SER A 1 288 ? 92.434 -31.319 -103.639 1.00 65.25 288 SER A O 1
ATOM 2350 N N . LEU A 1 289 ? 92.304 -29.495 -102.304 1.00 71.19 289 LEU A N 1
ATOM 2351 C CA . LEU A 1 289 ? 90.850 -29.420 -102.189 1.00 71.19 289 LEU A CA 1
ATOM 2352 C C . LEU A 1 289 ? 90.303 -28.344 -103.133 1.00 71.19 289 LEU A C 1
ATOM 2354 O O . LEU A 1 289 ? 90.831 -27.227 -103.191 1.00 71.19 289 LEU A O 1
ATOM 2358 N N . HIS A 1 290 ? 89.231 -28.693 -103.837 1.00 67.94 290 HIS A N 1
ATOM 2359 C CA . HIS A 1 290 ? 88.541 -27.866 -104.820 1.00 67.94 290 HIS A CA 1
ATOM 2360 C C . HIS A 1 290 ? 87.063 -27.763 -104.456 1.00 67.94 290 HIS A C 1
ATOM 2362 O O . HIS A 1 290 ? 86.481 -28.700 -103.920 1.00 67.94 290 HIS A O 1
ATOM 2368 N N . ILE A 1 291 ? 86.441 -26.626 -104.741 1.00 70.38 291 ILE A N 1
ATOM 2369 C CA . ILE A 1 291 ? 84.986 -26.488 -104.641 1.00 70.38 291 ILE A CA 1
ATOM 2370 C C . ILE A 1 291 ? 84.420 -26.828 -106.017 1.00 70.38 291 ILE A C 1
ATOM 2372 O O . ILE A 1 291 ? 84.877 -26.256 -107.003 1.00 70.38 291 ILE A O 1
ATOM 2376 N N . ILE A 1 292 ? 83.444 -27.730 -106.079 1.00 67.19 292 ILE A N 1
ATOM 2377 C CA . ILE A 1 292 ? 82.746 -28.105 -107.310 1.00 67.19 292 ILE A CA 1
ATOM 2378 C C . ILE A 1 292 ? 81.237 -27.869 -107.184 1.00 67.19 292 ILE A C 1
ATOM 2380 O O . ILE A 1 292 ? 80.673 -28.005 -106.095 1.00 67.19 292 ILE A O 1
ATOM 2384 N N . PRO A 1 293 ? 80.553 -27.490 -108.274 1.00 69.94 293 PRO A N 1
ATOM 2385 C CA . PRO A 1 293 ? 79.099 -27.427 -108.287 1.00 69.94 293 PRO A CA 1
ATOM 2386 C C . PRO A 1 293 ? 78.515 -28.841 -108.226 1.00 69.94 293 PRO A C 1
ATOM 2388 O O . PRO A 1 293 ? 78.998 -29.752 -108.896 1.00 69.94 293 PRO A O 1
ATOM 2391 N N . ARG A 1 294 ? 77.467 -29.032 -107.420 1.00 68.19 294 ARG A N 1
ATOM 2392 C CA . ARG A 1 294 ? 76.813 -30.340 -107.258 1.00 68.19 294 ARG A CA 1
ATOM 2393 C C . ARG A 1 294 ? 75.800 -30.632 -108.371 1.00 68.19 294 ARG A C 1
ATOM 2395 O O . ARG A 1 294 ? 75.532 -31.789 -108.678 1.00 68.19 294 ARG A O 1
ATOM 2402 N N . GLU A 1 295 ? 75.249 -29.577 -108.968 1.00 66.12 295 GLU A N 1
ATOM 2403 C CA . GLU A 1 295 ? 74.267 -29.624 -110.054 1.00 66.12 295 GLU A CA 1
ATOM 2404 C C . GLU A 1 295 ? 74.676 -28.639 -111.165 1.00 66.12 295 GLU A C 1
ATOM 2406 O O . GLU A 1 295 ? 75.175 -27.553 -110.874 1.00 66.12 295 GLU A O 1
ATOM 2411 N N . ASP A 1 296 ? 74.432 -28.993 -112.433 1.00 58.03 296 ASP A N 1
ATOM 2412 C CA . ASP A 1 296 ? 74.822 -28.224 -113.641 1.00 58.03 296 ASP A CA 1
ATOM 2413 C C . ASP A 1 296 ? 74.112 -26.850 -113.755 1.00 58.03 296 ASP A C 1
ATOM 2415 O O . ASP A 1 296 ? 74.399 -26.034 -114.624 1.00 58.03 296 ASP A O 1
ATOM 2419 N N . THR A 1 297 ? 73.166 -26.574 -112.849 1.00 63.91 297 THR A N 1
ATOM 2420 C CA . THR A 1 297 ? 72.463 -25.290 -112.705 1.00 63.91 297 THR A CA 1
ATOM 2421 C C . THR A 1 297 ? 73.095 -24.347 -111.677 1.00 63.91 297 THR A C 1
ATOM 2423 O O . THR A 1 297 ? 72.571 -23.254 -111.452 1.00 63.91 297 THR A O 1
ATOM 2426 N N . ALA A 1 298 ? 74.177 -24.751 -111.006 1.00 62.09 298 ALA A N 1
ATOM 2427 C CA . ALA A 1 298 ? 74.851 -23.907 -110.027 1.00 62.09 298 ALA A CA 1
ATOM 2428 C C . ALA A 1 298 ? 75.645 -22.769 -110.714 1.00 62.09 298 ALA A C 1
ATOM 2430 O O . ALA A 1 298 ? 76.255 -22.992 -111.761 1.00 62.09 298 ALA A O 1
ATOM 2431 N N . PRO A 1 299 ? 75.661 -21.547 -110.143 1.00 66.25 299 PRO A N 1
ATOM 2432 C CA . PRO A 1 299 ? 76.431 -20.423 -110.680 1.00 66.25 299 PRO A CA 1
ATOM 2433 C C . PRO A 1 299 ? 77.919 -20.751 -110.870 1.00 66.25 299 PRO A C 1
ATOM 2435 O O . PRO A 1 299 ? 78.519 -21.422 -110.025 1.00 66.25 299 PRO A O 1
ATOM 2438 N N . ASP A 1 300 ? 78.522 -20.235 -111.947 1.00 64.69 300 ASP A N 1
ATOM 2439 C CA . ASP A 1 300 ? 79.938 -20.460 -112.245 1.00 64.69 300 ASP A CA 1
ATOM 2440 C C . ASP A 1 300 ? 80.833 -19.928 -111.114 1.00 64.69 300 ASP A C 1
ATOM 2442 O O . ASP A 1 300 ? 80.719 -18.772 -110.692 1.00 64.69 300 ASP A O 1
ATOM 2446 N N . ILE A 1 301 ? 81.746 -20.777 -110.639 1.00 66.44 301 ILE A N 1
ATOM 2447 C CA . ILE A 1 301 ? 82.595 -20.536 -109.466 1.00 66.44 301 ILE A CA 1
ATOM 2448 C C . ILE A 1 301 ? 83.466 -19.287 -109.651 1.00 66.44 301 ILE A C 1
ATOM 2450 O O . ILE A 1 301 ? 83.777 -18.602 -108.676 1.00 66.44 301 ILE A O 1
ATOM 2454 N N . SER A 1 302 ? 83.809 -18.947 -110.897 1.00 62.31 302 SER A N 1
ATOM 2455 C CA . SER A 1 302 ? 84.574 -17.741 -111.244 1.00 62.31 302 SER A CA 1
ATOM 2456 C C . SER A 1 302 ? 83.903 -16.436 -110.785 1.00 62.31 302 SER A C 1
ATOM 2458 O O . SER A 1 302 ? 84.581 -15.434 -110.554 1.00 62.31 302 SER A O 1
ATOM 2460 N N . THR A 1 303 ? 82.578 -16.452 -110.609 1.00 61.91 303 THR A N 1
ATOM 2461 C CA . THR A 1 303 ? 81.783 -15.303 -110.149 1.00 61.91 303 THR A CA 1
ATOM 2462 C C . THR A 1 303 ? 81.573 -15.275 -108.635 1.00 61.91 303 THR A C 1
ATOM 2464 O O . THR A 1 303 ? 81.070 -14.288 -108.092 1.00 61.91 303 THR A O 1
ATOM 2467 N N . CYS A 1 304 ? 81.968 -16.335 -107.928 1.00 65.31 304 CYS A N 1
ATOM 2468 C CA . CYS A 1 304 ? 81.771 -16.463 -106.493 1.00 65.31 304 CYS A CA 1
ATOM 2469 C C . CYS A 1 304 ? 82.945 -15.869 -105.702 1.00 65.31 304 CYS A C 1
ATOM 2471 O O . CYS A 1 304 ? 84.114 -16.148 -105.961 1.00 65.31 304 CYS A O 1
ATOM 2473 N N . ALA A 1 305 ? 82.633 -15.100 -104.656 1.00 66.50 305 ALA A N 1
ATOM 2474 C CA . ALA A 1 305 ? 83.624 -14.664 -103.679 1.00 66.50 305 ALA A CA 1
ATOM 2475 C C . ALA A 1 305 ? 83.911 -15.806 -102.691 1.00 66.50 305 ALA A C 1
ATOM 2477 O O . ALA A 1 305 ? 83.192 -15.996 -101.708 1.00 66.50 305 ALA A O 1
ATOM 2478 N N . ILE A 1 306 ? 84.946 -16.593 -102.974 1.00 69.00 306 ILE A N 1
ATOM 2479 C CA . ILE A 1 306 ? 85.349 -17.728 -102.139 1.00 69.00 306 ILE A CA 1
ATOM 2480 C C . ILE A 1 306 ? 86.370 -17.278 -101.097 1.00 69.00 306 ILE A C 1
ATOM 2482 O O . ILE A 1 306 ? 87.330 -16.575 -101.407 1.00 69.00 306 ILE A O 1
ATOM 2486 N N . GLN A 1 307 ? 86.187 -17.737 -99.858 1.00 70.69 307 GLN A N 1
ATOM 2487 C CA . GLN A 1 307 ? 87.117 -17.493 -98.763 1.00 70.69 307 GLN A CA 1
ATOM 2488 C C . GLN A 1 307 ? 87.316 -18.758 -97.928 1.00 70.69 307 GLN A C 1
ATOM 2490 O O . GLN A 1 307 ? 86.352 -19.383 -97.477 1.00 70.69 307 GLN A O 1
ATOM 2495 N N . TRP A 1 308 ? 88.581 -19.096 -97.685 1.00 69.25 308 TRP A N 1
ATOM 2496 C CA . TRP A 1 308 ? 88.977 -20.247 -96.879 1.00 69.25 308 TRP A CA 1
ATOM 2497 C C . TRP A 1 308 ? 89.265 -19.836 -95.435 1.00 69.25 308 TRP A C 1
ATOM 2499 O O . TRP A 1 308 ? 89.804 -18.755 -95.164 1.00 69.25 308 TRP A O 1
ATOM 2509 N N . TYR A 1 309 ? 88.899 -20.719 -94.508 1.00 67.56 309 TYR A N 1
ATOM 2510 C CA . TYR A 1 309 ? 89.081 -20.529 -93.074 1.00 67.56 309 TYR A CA 1
ATOM 2511 C C . TYR A 1 309 ? 89.717 -21.766 -92.448 1.00 67.56 309 TYR A C 1
ATOM 2513 O O . TYR A 1 309 ? 89.372 -22.893 -92.798 1.00 67.56 309 TYR A O 1
ATOM 2521 N N . ARG A 1 310 ? 90.591 -21.534 -91.469 1.00 67.56 310 ARG A N 1
ATOM 2522 C CA . ARG A 1 310 ? 91.123 -22.532 -90.542 1.00 67.56 310 ARG A CA 1
ATOM 2523 C C . ARG A 1 310 ? 90.346 -22.490 -89.238 1.00 67.56 310 ARG A C 1
ATOM 2525 O O . ARG A 1 310 ? 90.033 -21.411 -88.758 1.00 67.56 310 ARG A O 1
ATOM 2532 N N . ILE A 1 311 ? 90.070 -23.630 -88.621 1.00 65.06 311 ILE A N 1
ATOM 2533 C CA . ILE A 1 311 ? 89.526 -23.669 -87.256 1.00 65.06 311 ILE A CA 1
ATOM 2534 C C . ILE A 1 311 ? 90.677 -23.969 -86.292 1.00 65.06 311 ILE A C 1
ATOM 2536 O O . ILE A 1 311 ? 91.515 -24.818 -86.582 1.00 65.06 311 ILE A O 1
ATOM 2540 N N . GLN A 1 312 ? 90.749 -23.242 -85.177 1.00 61.22 312 GLN A N 1
ATOM 2541 C CA . GLN A 1 312 ? 91.776 -23.452 -84.152 1.00 61.22 312 GLN A CA 1
ATOM 2542 C C . GLN A 1 312 ? 91.427 -24.656 -83.259 1.00 61.22 312 GLN A C 1
ATOM 2544 O O . GLN A 1 312 ? 90.266 -24.856 -82.909 1.00 61.22 312 GLN A O 1
ATOM 2549 N N . SER A 1 313 ? 92.429 -25.443 -82.853 1.00 56.06 313 SER A N 1
ATOM 2550 C CA . SER A 1 313 ? 92.236 -26.720 -82.141 1.00 56.06 313 SER A CA 1
ATOM 2551 C C . SER A 1 313 ? 91.561 -26.597 -80.766 1.00 56.06 313 SER A C 1
ATOM 2553 O O . SER A 1 313 ? 90.968 -27.557 -80.290 1.00 56.06 313 SER A O 1
ATOM 2555 N N . GLU A 1 314 ? 91.617 -25.422 -80.132 1.00 52.81 314 GLU A N 1
ATOM 2556 C CA . GLU A 1 314 ? 91.090 -25.187 -78.775 1.00 52.81 314 GL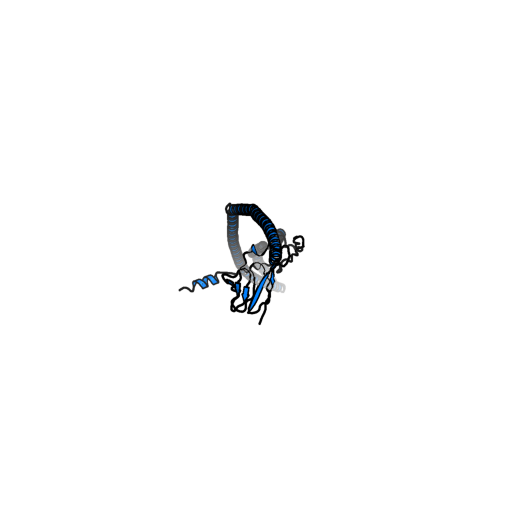U A CA 1
ATOM 2557 C C . GLU A 1 314 ? 89.783 -24.373 -78.739 1.00 52.81 314 GLU A C 1
ATOM 2559 O O . GLU A 1 314 ? 89.277 -24.019 -77.674 1.00 52.81 314 GLU A O 1
ATOM 2564 N N . GLY A 1 315 ? 89.172 -24.093 -79.890 1.00 53.25 315 GLY A N 1
ATOM 2565 C CA . GLY A 1 315 ? 87.864 -23.454 -79.931 1.00 53.25 315 GLY A CA 1
ATOM 2566 C C . GLY A 1 315 ? 87.383 -23.243 -81.354 1.00 53.25 315 GLY A C 1
ATOM 2567 O O . GLY A 1 315 ? 88.172 -22.911 -82.230 1.00 53.25 315 GLY A O 1
ATOM 2568 N N . ASN A 1 316 ? 86.070 -23.365 -81.573 1.00 59.72 316 ASN A N 1
ATOM 2569 C CA . ASN A 1 316 ? 85.379 -23.190 -82.864 1.00 59.72 316 ASN A CA 1
ATOM 2570 C C . ASN A 1 316 ? 85.471 -21.759 -83.459 1.00 59.72 316 ASN A C 1
ATOM 2572 O O . ASN A 1 316 ? 84.550 -21.288 -84.129 1.00 59.72 316 ASN A O 1
ATOM 2576 N N . LYS A 1 317 ? 86.554 -21.024 -83.201 1.00 67.56 317 LYS A N 1
ATOM 2577 C CA . LYS A 1 317 ? 86.890 -19.763 -83.848 1.00 67.56 317 LYS A CA 1
ATOM 2578 C C . LYS A 1 317 ? 87.566 -20.058 -85.184 1.00 67.56 317 LYS A C 1
ATOM 2580 O O . LYS A 1 317 ? 88.531 -20.816 -85.266 1.00 67.56 317 LYS A O 1
ATOM 2585 N N . LYS A 1 318 ? 87.016 -19.442 -86.228 1.00 69.69 318 LYS A N 1
ATOM 2586 C CA . LYS A 1 318 ? 87.507 -19.508 -87.602 1.00 69.69 318 LYS A CA 1
ATOM 2587 C C . LYS A 1 318 ? 88.548 -18.406 -87.815 1.00 69.69 318 LYS A C 1
ATOM 2589 O O . LYS A 1 318 ? 88.232 -17.229 -87.676 1.00 69.69 318 LYS A O 1
ATOM 2594 N N . GLU A 1 319 ? 89.769 -18.790 -88.144 1.00 70.44 319 GLU A N 1
ATOM 2595 C CA . GLU A 1 319 ? 90.864 -17.926 -88.566 1.00 70.44 319 GLU A CA 1
ATOM 2596 C C . GLU A 1 319 ? 90.858 -17.819 -90.095 1.00 70.44 319 GLU A C 1
ATOM 2598 O O . GLU A 1 319 ? 90.777 -18.823 -90.804 1.00 70.44 319 GLU A O 1
ATOM 2603 N N . LEU A 1 320 ? 90.887 -16.595 -90.614 1.00 69.88 320 LEU A N 1
ATOM 2604 C CA . LEU A 1 320 ? 90.882 -16.348 -92.051 1.00 69.88 320 LEU A CA 1
ATOM 2605 C C . LEU A 1 320 ? 92.259 -16.681 -92.633 1.00 69.88 320 LEU A C 1
ATOM 2607 O O . LEU A 1 320 ? 93.263 -16.217 -92.102 1.00 69.88 320 LEU A O 1
ATOM 2611 N N . ILE A 1 321 ? 92.299 -17.449 -93.724 1.00 67.50 321 ILE A N 1
ATOM 2612 C CA . ILE A 1 321 ? 93.532 -17.686 -94.483 1.00 67.50 321 ILE A CA 1
ATOM 2613 C C . ILE A 1 321 ? 93.574 -16.655 -95.621 1.00 67.50 321 ILE A C 1
ATOM 2615 O O . ILE A 1 321 ? 92.806 -16.782 -96.579 1.00 67.50 321 ILE A O 1
ATOM 2619 N N . PRO A 1 322 ? 94.407 -15.603 -95.540 1.00 62.56 322 PRO A N 1
ATOM 2620 C CA . PRO A 1 322 ? 94.450 -14.581 -96.577 1.00 62.56 322 PRO A CA 1
ATOM 2621 C C . PRO A 1 322 ? 95.124 -15.130 -97.842 1.00 62.56 322 PRO A C 1
ATOM 2623 O O . PRO A 1 322 ? 96.166 -15.776 -97.754 1.00 62.56 322 PRO A O 1
ATOM 2626 N N . GLY A 1 323 ? 94.572 -14.826 -99.021 1.00 58.78 323 GLY A N 1
ATOM 2627 C CA . GLY A 1 323 ? 95.274 -15.001 -100.301 1.00 58.78 323 GLY A CA 1
ATOM 2628 C C . GLY A 1 323 ? 95.027 -16.302 -101.076 1.00 58.78 323 GLY A C 1
ATOM 2629 O O . GLY A 1 323 ? 95.649 -16.482 -102.119 1.00 58.78 323 GLY A O 1
ATOM 2630 N N . ILE A 1 324 ? 94.131 -17.188 -100.626 1.00 58.09 324 ILE A N 1
ATOM 2631 C CA . ILE A 1 324 ? 93.770 -18.426 -101.343 1.00 58.09 324 ILE A CA 1
ATOM 2632 C C . ILE A 1 324 ? 92.299 -18.345 -101.749 1.00 58.09 324 ILE A C 1
ATOM 2634 O O . ILE A 1 324 ? 91.441 -18.200 -100.881 1.00 58.09 324 ILE A O 1
ATOM 2638 N N . TYR A 1 325 ? 92.016 -18.430 -103.053 1.00 58.06 325 TYR A N 1
ATOM 2639 C CA . TYR A 1 325 ? 90.690 -18.101 -103.592 1.00 58.06 325 TYR A CA 1
ATOM 2640 C C . TYR A 1 325 ? 90.009 -19.213 -104.408 1.00 58.06 325 TYR A C 1
ATOM 2642 O O . TYR A 1 325 ? 88.790 -19.197 -104.476 1.00 58.06 325 TYR A O 1
ATOM 2650 N N . LEU A 1 326 ? 90.711 -20.209 -104.969 1.00 56.75 326 LEU A N 1
ATOM 2651 C CA . LEU A 1 326 ? 90.045 -21.287 -105.738 1.00 56.75 326 LEU A CA 1
ATOM 2652 C C . LEU A 1 326 ? 90.483 -22.705 -105.355 1.00 56.75 326 LEU A C 1
ATOM 2654 O O . LEU A 1 326 ? 89.636 -23.564 -105.131 1.00 56.75 326 LEU A O 1
ATOM 2658 N N . THR A 1 327 ? 91.787 -22.936 -105.220 1.00 55.03 327 THR A N 1
ATOM 2659 C CA . THR A 1 327 ? 92.350 -24.244 -104.861 1.00 55.03 327 THR A CA 1
ATOM 2660 C C . THR A 1 327 ? 93.143 -24.118 -103.573 1.00 55.03 327 THR A C 1
ATOM 2662 O O . THR A 1 327 ? 93.997 -23.236 -103.463 1.00 55.03 327 THR A O 1
ATOM 2665 N N . PHE A 1 328 ? 92.884 -24.997 -102.606 1.00 58.28 328 PHE A N 1
ATOM 2666 C CA . PHE A 1 328 ? 93.602 -25.017 -101.334 1.00 58.28 328 PHE A CA 1
ATOM 2667 C C . PHE A 1 328 ? 94.454 -26.283 -101.202 1.00 58.28 328 PHE A C 1
ATOM 2669 O O . PHE A 1 328 ? 93.947 -27.389 -101.365 1.00 58.28 328 PHE A O 1
ATOM 2676 N N . VAL A 1 329 ? 95.740 -26.130 -100.874 1.00 53.38 329 VAL A N 1
ATOM 2677 C CA . VAL A 1 329 ? 96.667 -27.244 -100.608 1.00 53.38 329 VAL A CA 1
ATOM 2678 C C . VAL A 1 329 ? 96.964 -27.277 -99.104 1.00 53.38 329 VAL A C 1
ATOM 2680 O O . VAL A 1 329 ? 97.606 -26.344 -98.608 1.00 53.38 329 VAL A O 1
ATOM 2683 N N . PRO A 1 330 ? 96.515 -28.293 -98.338 1.00 57.56 330 PRO A N 1
ATOM 2684 C CA . PRO A 1 330 ? 96.737 -28.345 -96.901 1.00 57.56 330 PRO A CA 1
ATOM 2685 C C . PRO A 1 330 ? 98.218 -28.576 -96.583 1.00 57.56 330 PRO A C 1
ATOM 2687 O O . PRO A 1 330 ? 98.756 -29.658 -96.809 1.00 57.56 330 PRO A O 1
ATOM 2690 N N . PHE A 1 331 ? 98.870 -27.565 -96.007 1.00 51.44 331 PHE A N 1
ATOM 2691 C CA . PHE A 1 331 ? 100.214 -27.675 -95.415 1.00 51.44 331 PHE A CA 1
ATOM 2692 C C . PHE A 1 331 ? 100.187 -27.991 -93.905 1.00 51.44 331 PHE A C 1
ATOM 2694 O O . PHE A 1 331 ? 101.231 -28.137 -93.278 1.00 51.44 331 PHE A O 1
ATOM 2701 N N . SER A 1 332 ? 98.998 -28.116 -93.307 1.00 47.69 332 SER A N 1
ATOM 2702 C CA . SER A 1 332 ? 98.713 -28.779 -92.021 1.00 47.69 332 SER A CA 1
ATOM 2703 C C . SER A 1 332 ? 97.196 -28.974 -91.866 1.00 47.69 332 SER A C 1
ATOM 2705 O O . SER A 1 332 ? 96.431 -28.324 -92.579 1.00 47.69 332 SER A O 1
ATOM 2707 N N . LEU A 1 333 ? 96.788 -29.928 -91.011 1.00 42.00 333 LEU A N 1
ATOM 2708 C CA . LEU A 1 333 ? 95.419 -30.454 -90.841 1.00 42.00 333 LEU A CA 1
ATOM 2709 C C . LEU A 1 333 ? 94.340 -29.367 -90.893 1.00 42.00 333 LEU A C 1
ATOM 2711 O O . LEU A 1 333 ? 94.292 -28.486 -90.034 1.00 42.00 333 LEU A O 1
ATOM 2715 N N . LEU A 1 334 ? 93.462 -29.456 -91.894 1.00 41.31 334 LEU A N 1
ATOM 2716 C CA . LEU A 1 334 ? 92.372 -28.513 -92.089 1.00 41.31 334 LEU A CA 1
ATOM 2717 C C . LEU A 1 334 ? 91.095 -29.209 -92.534 1.00 41.31 334 LEU A C 1
ATOM 2719 O O . LEU A 1 334 ? 91.081 -29.926 -93.529 1.00 41.31 334 LEU A O 1
ATOM 2723 N N . TYR A 1 335 ? 90.032 -28.911 -91.789 1.00 42.12 335 TYR A N 1
ATOM 2724 C CA . TYR A 1 335 ? 88.648 -29.172 -92.151 1.00 42.12 335 TYR A CA 1
ATOM 2725 C C . TYR A 1 335 ? 88.083 -27.943 -92.857 1.00 42.12 335 TYR A C 1
ATOM 2727 O O . TYR A 1 335 ? 88.281 -26.814 -92.396 1.00 42.12 335 TYR A O 1
ATOM 2735 N N . VAL A 1 336 ? 87.363 -28.146 -93.954 1.00 38.19 336 VAL A N 1
ATOM 2736 C CA . VAL A 1 336 ? 86.851 -27.047 -94.772 1.00 38.19 336 VAL A CA 1
ATOM 2737 C C . VAL A 1 336 ? 85.369 -26.862 -94.502 1.00 38.19 336 VAL A C 1
ATOM 2739 O O . VAL A 1 336 ? 84.581 -27.798 -94.555 1.00 38.19 336 VAL A O 1
ATOM 2742 N N . ASN A 1 337 ? 84.980 -25.624 -94.210 1.00 36.28 337 ASN A N 1
ATOM 2743 C CA . ASN A 1 337 ? 83.584 -25.243 -94.040 1.00 36.28 337 ASN A CA 1
ATOM 2744 C C . ASN A 1 337 ? 83.410 -23.881 -94.725 1.00 36.28 337 ASN A C 1
ATOM 2746 O O . ASN A 1 337 ? 83.721 -22.843 -94.129 1.00 36.28 337 ASN A O 1
ATOM 2750 N N . SER A 1 338 ? 83.021 -23.892 -96.007 1.00 36.41 338 SER A N 1
ATOM 2751 C CA . SER A 1 338 ? 82.827 -22.666 -96.786 1.00 36.41 338 SER A CA 1
ATOM 2752 C C . SER A 1 338 ? 81.552 -21.959 -96.321 1.00 36.41 338 SER A C 1
ATOM 2754 O O . SER A 1 338 ? 80.523 -22.571 -96.027 1.00 36.41 338 SER A O 1
ATOM 2756 N N . SER A 1 339 ? 81.615 -20.636 -96.218 1.00 37.66 339 SER A N 1
ATOM 2757 C CA . SER A 1 339 ? 80.567 -19.799 -95.623 1.00 37.66 339 SER A CA 1
ATOM 2758 C C . SER A 1 339 ? 79.344 -19.581 -96.534 1.00 37.66 339 SER A C 1
ATOM 2760 O O . SER A 1 339 ? 78.718 -18.527 -96.473 1.00 37.66 339 SER A O 1
ATOM 2762 N N . SER A 1 340 ? 78.982 -20.587 -97.338 1.00 37.84 340 SER A N 1
ATOM 2763 C CA . SER A 1 340 ? 77.655 -20.736 -97.959 1.00 37.84 340 SER A CA 1
ATOM 2764 C C . SER A 1 340 ? 77.231 -22.206 -98.180 1.00 37.84 340 SER A C 1
ATOM 2766 O O . SER A 1 340 ? 76.260 -22.478 -98.870 1.00 37.84 340 SER A O 1
ATOM 2768 N N . CYS A 1 341 ? 77.926 -23.177 -97.574 1.00 31.84 341 CYS A N 1
ATOM 2769 C CA . CYS A 1 341 ? 77.532 -24.589 -97.533 1.00 31.84 341 CYS A CA 1
ATOM 2770 C C . CYS A 1 341 ? 77.876 -25.141 -96.144 1.00 31.84 341 CYS A C 1
ATOM 2772 O O . CYS A 1 341 ? 79.023 -25.471 -95.850 1.00 31.84 341 CYS A O 1
ATOM 2774 N N . LYS A 1 342 ? 76.886 -25.215 -95.246 1.00 32.56 342 LYS A N 1
ATOM 2775 C CA . LYS A 1 342 ? 77.045 -25.921 -93.965 1.00 32.56 342 LYS A CA 1
ATOM 2776 C C . LYS A 1 342 ? 76.891 -27.421 -94.198 1.00 32.56 342 LYS A C 1
ATOM 2778 O O . LYS A 1 342 ? 75.838 -27.984 -93.911 1.00 32.56 342 LYS A O 1
ATOM 2783 N N . THR A 1 343 ? 77.959 -28.082 -94.620 1.00 29.41 343 THR A N 1
ATOM 2784 C CA . THR A 1 343 ? 78.073 -29.536 -94.470 1.00 29.41 343 THR A CA 1
ATOM 2785 C C . THR A 1 343 ? 78.936 -29.794 -93.244 1.00 29.41 343 THR A C 1
ATOM 2787 O O . THR A 1 343 ? 80.156 -29.886 -93.316 1.00 29.41 343 THR A O 1
ATOM 2790 N N . ASN A 1 344 ? 78.301 -29.849 -92.070 1.00 29.70 344 ASN A N 1
ATOM 2791 C CA . ASN A 1 344 ? 78.962 -30.334 -90.861 1.00 29.70 344 ASN A CA 1
ATOM 2792 C C . ASN A 1 344 ? 79.179 -31.841 -91.013 1.00 29.70 344 ASN A C 1
ATOM 2794 O O . ASN A 1 344 ? 78.275 -32.634 -90.745 1.00 29.70 344 ASN A O 1
ATOM 2798 N N . ARG A 1 345 ? 80.373 -32.239 -91.439 1.00 31.95 345 ARG A N 1
ATOM 2799 C CA . ARG A 1 345 ? 80.898 -33.574 -91.163 1.00 31.95 345 ARG A CA 1
ATOM 2800 C C . ARG A 1 345 ? 82.033 -33.403 -90.157 1.00 31.95 345 ARG A C 1
ATOM 2802 O O . ARG A 1 345 ? 82.707 -32.387 -90.151 1.00 31.95 345 ARG A O 1
ATOM 2809 N N . ASN A 1 346 ? 82.137 -34.322 -89.209 1.00 27.17 346 ASN A N 1
ATOM 2810 C CA . ASN A 1 346 ? 83.233 -34.365 -88.249 1.00 27.17 346 ASN A CA 1
ATOM 2811 C C . ASN A 1 346 ? 84.156 -35.490 -88.725 1.00 27.17 346 ASN A C 1
ATOM 2813 O O . ASN A 1 346 ? 83.665 -36.612 -88.862 1.00 27.17 346 ASN A O 1
ATOM 2817 N N . LEU A 1 347 ? 85.452 -35.243 -88.937 1.00 27.08 347 LEU A N 1
ATOM 2818 C CA . LEU A 1 347 ? 86.434 -36.320 -88.788 1.00 27.08 347 LEU A CA 1
ATOM 2819 C C . LEU A 1 347 ? 87.248 -36.093 -87.524 1.00 27.08 347 LEU A C 1
ATOM 2821 O O . LEU A 1 347 ? 87.876 -35.057 -87.326 1.00 27.08 347 LEU A O 1
ATOM 2825 N N . THR A 1 348 ? 87.194 -37.112 -86.682 1.00 24.91 348 THR A N 1
ATOM 2826 C CA . THR A 1 348 ? 87.990 -37.301 -85.482 1.00 24.91 348 THR A CA 1
ATOM 2827 C C . THR A 1 348 ? 89.132 -38.243 -85.837 1.00 24.91 348 THR A C 1
ATOM 2829 O O . THR A 1 348 ? 88.846 -39.377 -86.222 1.00 24.91 348 THR A O 1
ATOM 2832 N N . ILE A 1 349 ? 90.379 -37.791 -85.679 1.00 25.69 349 ILE A N 1
ATOM 2833 C CA . ILE A 1 349 ? 91.508 -38.598 -85.185 1.00 25.69 349 ILE A CA 1
ATOM 2834 C C . ILE A 1 349 ? 92.311 -37.707 -84.244 1.00 25.69 349 ILE A C 1
ATOM 2836 O O . ILE A 1 349 ? 92.701 -36.605 -84.692 1.00 25.69 349 ILE A O 1
#

Organism: Phoenix dactylifera (NCBI:txid42345)